Protein AF-0000000077139850 (afdb_homodimer)

InterPro domains:
  IPR007263 DCC1-like thiol-disulfide oxidoreductase family [PF04134] (9-115)

Foldseek 3Di:
DPPWPAKEKEAADDDPVVVVVVVVLQVQFQDHYHYHYLVPDDQVVQCVLAVPDGSVQRQLWMWIDTRRDIDIFLRRVLVSQCGGHPRVVPSVVCVDPPNVVVRVVVSVVSSVVVVVPD/DPPWPAKEKEAADDDPVVVVVVVVLQVQFQDHYHYHYLVVDDQVVQCVLAVPDGSVQRQLWMWIDTRRDIDIFLRRVLVSQCGGHPRVVPSVVCVDPPNVVVRVVVSVVSSVVVVVPD

Sequence (236 aa):
MKDQSPIILIYDGNCSFCTNLAKAIESKSINPIQILSYHTIPEENLKKIHIQLTTERCRGEVQIIQNGNRYPGFFGLRVLLWNVKRYRYIVWILYLPLVPFLGMMVLSILKRTRYWIGMKDQSPIILIYDGNCSFCTNLAKAIESKSINPIQILSYHTIPEENLKKIHIQLTTERCRGEVQIIQNGNRYPGFFGLRVLLWNVKRYRYIVWILYLPLVPFLGMMVLSILKRTRYWIG

Nearest PDB structures (foldseek):
  6sgb-assembly1_Fa  TM=5.002E-01  e=3.159E-01  Trypanosoma brucei brucei
  4i2u-assembly1_A  TM=4.903E-01  e=6.116E-01  Chlorella sorokiniana
  2g7z-assembly3_A  TM=4.561E-01  e=5.359E-01  Streptococcus pyogenes M1 GAS
  2g7z-assembly3_B-2  TM=4.572E-01  e=5.016E-01  Streptococcus pyogenes M1 GAS
  3fr6-assembly1_A-2  TM=4.461E-01  e=1.647E+00  Plasmodium falciparum

Radius of gyration: 18.85 Å; Cα contacts (8 Å, |Δi|>4): 349; chains: 2; bounding box: 32×57×38 Å

Structure (mmCIF, N/CA/C/O backbone):
data_AF-0000000077139850-model_v1
#
loop_
_entity.id
_entity.type
_entity.pdbx_description
1 polymer 'DUF393 domain-containing protein'
#
loop_
_atom_site.group_PDB
_atom_site.id
_atom_site.type_symbol
_atom_site.label_atom_id
_atom_site.label_alt_id
_atom_site.label_comp_id
_atom_site.label_asym_id
_atom_site.label_entity_id
_atom_site.label_seq_id
_atom_site.pdbx_PDB_ins_code
_atom_site.Cartn_x
_atom_site.Cartn_y
_atom_site.Cartn_z
_atom_site.occupancy
_atom_site.B_iso_or_equiv
_atom_site.auth_seq_id
_atom_site.auth_comp_id
_atom_site.auth_asym_id
_atom_site.auth_atom_id
_atom_site.pdbx_PDB_model_num
ATOM 1 N N . MET A 1 1 ? 15.32 -29.641 -14.82 1 41.78 1 MET A N 1
ATOM 2 C CA . MET A 1 1 ? 14.867 -28.297 -14.461 1 41.78 1 MET A CA 1
ATOM 3 C C . MET A 1 1 ? 13.492 -28.359 -13.789 1 41.78 1 MET A C 1
ATOM 5 O O . MET A 1 1 ? 12.547 -28.922 -14.344 1 41.78 1 MET A O 1
ATOM 9 N N . LYS A 1 2 ? 13.266 -28.516 -12.523 1 50.06 2 LYS A N 1
ATOM 10 C CA . LYS A 1 2 ? 11.984 -28.844 -11.906 1 50.06 2 LYS A CA 1
ATOM 11 C C . LYS A 1 2 ? 10.844 -28.078 -12.562 1 50.06 2 LYS A C 1
ATOM 13 O O . LYS A 1 2 ? 10.914 -26.844 -12.703 1 50.06 2 LYS A O 1
ATOM 18 N N . ASP A 1 3 ? 10.078 -28.578 -13.508 1 53.25 3 ASP A N 1
ATOM 19 C CA . ASP A 1 3 ? 8.922 -28.188 -14.305 1 53.25 3 ASP A CA 1
ATOM 20 C C . ASP A 1 3 ? 7.953 -27.328 -13.5 1 53.25 3 ASP A C 1
ATOM 22 O O . ASP A 1 3 ? 6.898 -27.812 -13.07 1 53.25 3 ASP A O 1
ATOM 26 N N . GLN A 1 4 ? 8.523 -26.531 -12.578 1 67.44 4 GLN A N 1
ATOM 27 C CA . GLN A 1 4 ? 7.516 -25.922 -11.727 1 67.44 4 GLN A CA 1
ATOM 28 C C . GLN A 1 4 ? 6.785 -24.797 -12.453 1 67.44 4 GLN A C 1
ATOM 30 O O . GLN A 1 4 ? 7.41 -23.984 -13.141 1 67.44 4 GLN A O 1
ATOM 35 N N . SER A 1 5 ? 5.512 -24.953 -12.828 1 84.38 5 SER A N 1
ATOM 36 C CA . SER A 1 5 ? 4.637 -23.938 -13.406 1 84.38 5 SER A CA 1
ATOM 37 C C . SER A 1 5 ? 4.918 -22.562 -12.805 1 84.38 5 SER A C 1
ATOM 39 O O . SER A 1 5 ? 5.227 -22.453 -11.609 1 84.38 5 SER A O 1
ATOM 41 N N . PRO A 1 6 ? 5.086 -21.594 -13.633 1 92.81 6 PRO A N 1
ATOM 42 C CA . PRO A 1 6 ? 5.371 -20.25 -13.133 1 92.81 6 PRO A CA 1
ATOM 43 C C . PRO A 1 6 ? 4.32 -19.75 -12.141 1 92.81 6 PRO A C 1
ATOM 45 O O . PRO A 1 6 ? 3.164 -20.172 -12.203 1 92.81 6 PRO A O 1
ATOM 48 N N . ILE A 1 7 ? 4.73 -19.031 -11.25 1 97.06 7 ILE A N 1
ATOM 49 C CA . ILE A 1 7 ? 3.801 -18.328 -10.375 1 97.06 7 ILE A CA 1
ATOM 50 C C . ILE A 1 7 ? 2.965 -17.344 -11.195 1 97.06 7 ILE A C 1
ATOM 52 O O . ILE A 1 7 ? 3.488 -16.672 -12.078 1 97.06 7 ILE A O 1
ATOM 56 N N . ILE A 1 8 ? 1.707 -17.344 -11 1 97.88 8 ILE A N 1
ATOM 57 C CA . ILE A 1 8 ? 0.829 -16.406 -11.688 1 97.88 8 ILE A CA 1
ATOM 58 C C . ILE A 1 8 ? 0.341 -15.336 -10.711 1 97.88 8 ILE A C 1
ATOM 60 O O . ILE A 1 8 ? -0.164 -15.656 -9.633 1 97.88 8 ILE A O 1
ATOM 64 N N . LEU A 1 9 ? 0.554 -14.125 -11.039 1 98.31 9 LEU A N 1
ATOM 65 C CA . LEU A 1 9 ? 0.032 -12.977 -10.312 1 98.31 9 LEU A CA 1
ATOM 66 C C . LEU A 1 9 ? -1.11 -12.32 -11.078 1 98.31 9 LEU A C 1
ATOM 68 O O . LEU A 1 9 ? -0.916 -11.836 -12.195 1 98.31 9 LEU A O 1
ATOM 72 N N . ILE A 1 10 ? -2.266 -12.336 -10.555 1 97.69 10 ILE A N 1
ATOM 73 C CA . ILE A 1 10 ? -3.416 -11.641 -11.125 1 97.69 10 ILE A CA 1
ATOM 74 C C . ILE A 1 10 ? -3.748 -10.414 -10.266 1 97.69 10 ILE A C 1
ATOM 76 O O . ILE A 1 10 ? -3.994 -10.539 -9.062 1 97.69 10 ILE A O 1
ATOM 80 N N . TYR A 1 11 ? -3.754 -9.25 -10.844 1 95.56 11 TYR A N 1
ATOM 81 C CA . TYR A 1 11 ? -4.012 -8.031 -10.086 1 95.56 11 TYR A CA 1
ATOM 82 C C . TYR A 1 11 ? -5.121 -7.211 -10.727 1 95.56 11 TYR A C 1
ATOM 84 O O . TYR A 1 11 ? -5.418 -7.379 -11.914 1 95.56 11 TYR A O 1
ATOM 92 N N . ASP A 1 12 ? -5.754 -6.449 -9.812 1 91.75 12 ASP A N 1
ATOM 93 C CA . ASP A 1 12 ? -6.816 -5.543 -10.242 1 91.75 12 ASP A CA 1
ATOM 94 C C . ASP A 1 12 ? -6.305 -4.105 -10.344 1 91.75 12 ASP A C 1
ATOM 96 O O . ASP A 1 12 ? -6.199 -3.404 -9.336 1 91.75 12 ASP A O 1
ATOM 100 N N . GLY A 1 13 ? -5.656 -3.748 -11.375 1 81.88 13 GLY A N 1
ATOM 101 C CA . GLY A 1 13 ? -5.211 -2.391 -11.648 1 81.88 13 GLY A CA 1
ATOM 102 C C . GLY A 1 13 ? -5.137 -2.074 -13.133 1 81.88 13 GLY A C 1
ATOM 103 O O . GLY A 1 13 ? -4.758 -2.928 -13.938 1 81.88 13 GLY A O 1
ATOM 104 N N . ASN A 1 14 ? -5.609 -0.936 -13.383 1 81.06 14 ASN A N 1
ATOM 105 C CA . ASN A 1 14 ? -5.48 -0.479 -14.766 1 81.06 14 ASN A CA 1
ATOM 106 C C . ASN A 1 14 ? -4.82 0.895 -14.844 1 81.06 14 ASN A C 1
ATOM 108 O O . ASN A 1 14 ? -5.008 1.624 -15.82 1 81.06 14 ASN A O 1
ATOM 112 N N . CYS A 1 15 ? -4.137 1.084 -13.719 1 83.12 15 CYS A N 1
ATOM 113 C CA . CYS A 1 15 ? -3.396 2.342 -13.688 1 83.12 15 CYS A CA 1
ATOM 114 C C . CYS A 1 15 ? -1.896 2.096 -13.781 1 83.12 15 CYS A C 1
ATOM 116 O O . CYS A 1 15 ? -1.447 0.949 -13.75 1 83.12 15 CYS A O 1
ATOM 118 N N . SER A 1 16 ? -1.133 3.184 -14.047 1 83.56 16 SER A N 1
ATOM 119 C CA . SER A 1 16 ? 0.304 3.055 -14.266 1 83.56 16 SER A CA 1
ATOM 120 C C . SER A 1 16 ? 1.019 2.594 -13 1 83.56 16 SER A C 1
ATOM 122 O O . SER A 1 16 ? 1.989 1.837 -13.07 1 83.56 16 SER A O 1
ATOM 124 N N . PHE A 1 17 ? 0.543 3.002 -11.891 1 84 17 PHE A N 1
ATOM 125 C CA . PHE A 1 17 ? 1.194 2.621 -10.641 1 84 17 PHE A CA 1
ATOM 126 C C . PHE A 1 17 ? 1.103 1.116 -10.422 1 84 17 PHE A C 1
ATOM 128 O O . PHE A 1 17 ? 2.107 0.463 -10.133 1 84 17 PHE A O 1
ATOM 135 N N . CYS A 1 18 ? -0.107 0.559 -10.508 1 87.62 18 CYS A N 1
ATOM 136 C CA . CYS A 1 18 ? -0.32 -0.869 -10.297 1 87.62 18 CYS A CA 1
ATOM 137 C C . CYS A 1 18 ? 0.48 -1.691 -11.297 1 87.62 18 CYS A C 1
ATOM 139 O O . CYS A 1 18 ? 1.124 -2.674 -10.93 1 87.62 18 CYS A O 1
ATOM 141 N N . THR A 1 19 ? 0.486 -1.229 -12.516 1 88.25 19 THR A N 1
ATOM 142 C CA . THR A 1 19 ? 1.189 -1.944 -13.578 1 88.25 19 THR A CA 1
ATOM 143 C C . THR A 1 19 ? 2.699 -1.884 -13.359 1 88.25 19 THR A C 1
ATOM 145 O O . THR A 1 19 ? 3.393 -2.891 -13.516 1 88.25 19 THR A O 1
ATOM 148 N N . ASN A 1 20 ? 3.176 -0.718 -12.992 1 87.88 20 ASN A N 1
ATOM 149 C CA . ASN A 1 20 ? 4.605 -0.557 -12.742 1 87.88 20 ASN A CA 1
ATOM 150 C C . ASN A 1 20 ? 5.062 -1.392 -11.555 1 87.88 20 ASN A C 1
ATOM 152 O O . ASN A 1 20 ? 6.148 -1.974 -11.578 1 87.88 20 ASN A O 1
ATOM 156 N N . LEU A 1 21 ? 4.254 -1.426 -10.562 1 91.06 21 LEU A N 1
ATOM 157 C CA . LEU A 1 21 ? 4.574 -2.232 -9.391 1 91.06 21 LEU A CA 1
ATOM 158 C C . LEU A 1 21 ? 4.633 -3.713 -9.75 1 91.06 21 LEU A C 1
ATOM 160 O O . LEU A 1 21 ? 5.578 -4.41 -9.367 1 91.06 21 LEU A O 1
ATOM 164 N N . ALA A 1 22 ? 3.635 -4.18 -10.508 1 92.75 22 ALA A N 1
ATOM 165 C CA . ALA A 1 22 ? 3.619 -5.574 -10.938 1 92.75 22 ALA A CA 1
ATOM 166 C C . ALA A 1 22 ? 4.852 -5.906 -11.773 1 92.75 22 ALA A C 1
ATOM 168 O O . ALA A 1 22 ? 5.48 -6.949 -11.578 1 92.75 22 ALA A O 1
ATOM 169 N N . LYS A 1 23 ? 5.227 -5.008 -12.625 1 92.56 23 LYS A N 1
ATOM 170 C CA . LYS A 1 23 ? 6.383 -5.219 -13.492 1 92.56 23 LYS A CA 1
ATOM 171 C C . LYS A 1 23 ? 7.68 -5.199 -12.695 1 92.56 23 LYS A C 1
ATOM 173 O O . LYS A 1 23 ? 8.617 -5.941 -13 1 92.56 23 LYS A O 1
ATOM 178 N N . ALA A 1 24 ? 7.746 -4.305 -11.758 1 92.69 24 ALA A N 1
ATOM 179 C CA . ALA A 1 24 ? 8.914 -4.262 -10.883 1 92.69 24 ALA A CA 1
ATOM 180 C C . ALA A 1 24 ? 9.102 -5.59 -10.148 1 92.69 24 ALA A C 1
ATOM 182 O O . ALA A 1 24 ? 10.211 -6.105 -10.062 1 92.69 24 ALA A O 1
ATOM 183 N N . ILE A 1 25 ? 8 -6.176 -9.609 1 94.25 25 ILE A N 1
ATOM 184 C CA . ILE A 1 25 ? 8.031 -7.465 -8.93 1 94.25 25 ILE A CA 1
ATOM 185 C C . ILE A 1 25 ? 8.5 -8.547 -9.898 1 94.25 25 ILE A C 1
ATOM 187 O O . ILE A 1 25 ? 9.359 -9.367 -9.562 1 94.25 25 ILE A O 1
ATOM 191 N N . GLU A 1 26 ? 7.961 -8.5 -11.062 1 94.88 26 GLU A N 1
ATOM 192 C CA . GLU A 1 26 ? 8.328 -9.469 -12.094 1 94.88 26 GLU A CA 1
ATOM 193 C C . GLU A 1 26 ? 9.828 -9.414 -12.391 1 94.88 26 GLU A C 1
ATOM 195 O O . GLU A 1 26 ? 10.5 -10.445 -12.43 1 94.88 26 GLU A O 1
ATOM 200 N N . SER A 1 27 ? 10.328 -8.242 -12.578 1 93.62 27 SER A N 1
ATOM 201 C CA . SER A 1 27 ? 11.719 -8.055 -12.992 1 93.62 27 SER A CA 1
ATOM 202 C C . SER A 1 27 ? 12.688 -8.445 -11.883 1 93.62 27 SER A C 1
ATOM 204 O O . SER A 1 27 ? 13.844 -8.766 -12.148 1 93.62 27 SER A O 1
ATOM 206 N N . LYS A 1 28 ? 12.227 -8.445 -10.695 1 94.19 28 LYS A N 1
ATOM 207 C CA . LYS A 1 28 ? 13.094 -8.742 -9.562 1 94.19 28 LYS A CA 1
ATOM 208 C C . LYS A 1 28 ? 12.867 -10.156 -9.047 1 94.19 28 LYS A C 1
ATOM 210 O O . LYS A 1 28 ? 13.383 -10.539 -8 1 94.19 28 LYS A O 1
ATOM 215 N N . SER A 1 29 ? 12.023 -10.875 -9.742 1 95.44 29 SER A N 1
ATOM 216 C CA . SER A 1 29 ? 11.719 -12.242 -9.344 1 95.44 29 SER A CA 1
ATOM 217 C C . SER A 1 29 ? 12.859 -13.188 -9.688 1 95.44 29 SER A C 1
ATOM 219 O O . SER A 1 29 ? 13.523 -13.016 -10.711 1 95.44 29 SER A O 1
ATOM 221 N N . ILE A 1 30 ? 13.109 -14.188 -8.883 1 96 30 ILE A N 1
ATOM 222 C CA . ILE A 1 30 ? 14.125 -15.219 -9.078 1 96 30 ILE A CA 1
ATOM 223 C C . ILE A 1 30 ? 13.688 -16.156 -10.203 1 96 30 ILE A C 1
ATOM 225 O O . ILE A 1 30 ? 14.438 -16.375 -11.156 1 96 30 ILE A O 1
ATOM 229 N N . ASN A 1 31 ? 12.484 -16.734 -10.047 1 95.5 31 ASN A N 1
ATOM 230 C CA . ASN A 1 31 ? 11.859 -17.531 -11.094 1 95.5 31 ASN A CA 1
ATOM 231 C C . ASN A 1 31 ? 10.812 -16.734 -11.859 1 95.5 31 ASN A C 1
ATOM 233 O O . ASN A 1 31 ? 10.227 -15.789 -11.32 1 95.5 31 ASN A O 1
ATOM 237 N N . PRO A 1 32 ? 10.617 -17.062 -13.094 1 94.94 32 PRO A N 1
ATOM 238 C CA . PRO A 1 32 ? 9.648 -16.312 -13.898 1 94.94 32 PRO A CA 1
ATOM 239 C C . PRO A 1 32 ? 8.25 -16.312 -13.281 1 94.94 32 PRO A C 1
ATOM 241 O O . PRO A 1 32 ? 7.824 -17.312 -12.711 1 94.94 32 PRO A O 1
ATOM 244 N N . ILE A 1 33 ? 7.648 -15.164 -13.453 1 96.69 33 ILE A N 1
ATOM 245 C CA . ILE A 1 33 ? 6.25 -15.055 -13.055 1 96.69 33 ILE A CA 1
ATOM 246 C C . ILE A 1 33 ? 5.414 -14.57 -14.234 1 96.69 33 ILE A C 1
ATOM 248 O O . ILE A 1 33 ? 5.918 -13.859 -15.109 1 96.69 33 ILE A O 1
ATOM 252 N N . GLN A 1 34 ? 4.23 -15.055 -14.258 1 96.56 34 GLN A N 1
ATOM 253 C CA . GLN A 1 34 ? 3.26 -14.523 -15.211 1 96.56 34 GLN A CA 1
ATOM 254 C C . GLN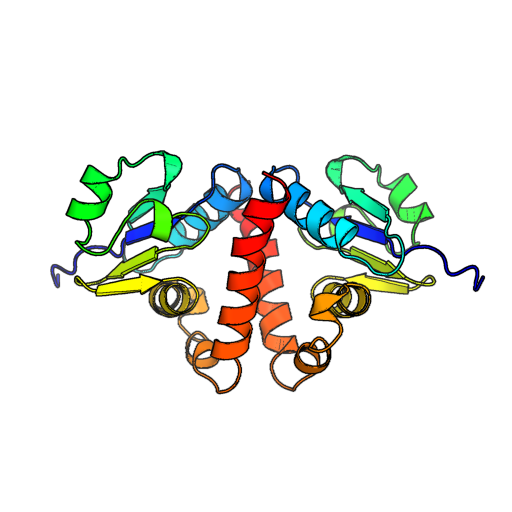 A 1 34 ? 2.354 -13.484 -14.555 1 96.56 34 GLN A C 1
ATOM 256 O O . GLN A 1 34 ? 1.731 -13.758 -13.531 1 96.56 34 GLN A O 1
ATOM 261 N N . ILE A 1 35 ? 2.305 -12.312 -15.133 1 96.38 35 ILE A N 1
ATOM 262 C CA . ILE A 1 35 ? 1.465 -11.242 -14.609 1 96.38 35 ILE A CA 1
ATOM 263 C C . ILE A 1 35 ? 0.245 -11.055 -15.508 1 96.38 35 ILE A C 1
ATOM 265 O O . ILE A 1 35 ? 0.38 -10.891 -16.719 1 96.38 35 ILE A O 1
ATOM 269 N N . LEU A 1 36 ? -0.871 -11.086 -14.883 1 95.44 36 LEU A N 1
ATOM 270 C CA . LEU A 1 36 ? -2.115 -10.914 -15.625 1 95.44 36 LEU A CA 1
ATOM 271 C C . LEU A 1 36 ? -2.992 -9.844 -14.977 1 95.44 36 LEU A C 1
ATOM 273 O O . LEU A 1 36 ? -3.184 -9.852 -13.758 1 95.44 36 LEU A O 1
ATOM 277 N N . SER A 1 37 ? -3.459 -8.93 -15.789 1 93 37 SER A N 1
ATOM 278 C CA . SER A 1 37 ? -4.453 -7.98 -15.297 1 93 37 SER A CA 1
ATOM 279 C C . SER A 1 37 ? -5.855 -8.578 -15.352 1 93 37 SER A C 1
ATOM 281 O O . SER A 1 37 ? -6.266 -9.125 -16.375 1 93 37 SER A O 1
ATOM 283 N N . TYR A 1 38 ? -6.551 -8.352 -14.273 1 91.19 38 TYR A N 1
ATOM 284 C CA . TYR A 1 38 ? -7.934 -8.805 -14.18 1 91.19 38 TYR A CA 1
ATOM 285 C C . TYR A 1 38 ? -8.781 -8.188 -15.281 1 91.19 38 TYR A C 1
ATOM 287 O O . TYR A 1 38 ? -9.711 -8.82 -15.789 1 91.19 38 TYR A O 1
ATOM 295 N N . HIS A 1 39 ? -8.406 -7.074 -15.75 1 90.69 39 HIS A N 1
ATOM 296 C CA . HIS A 1 39 ? -9.188 -6.32 -16.719 1 90.69 39 HIS A CA 1
ATOM 297 C C . HIS A 1 39 ? -9.055 -6.914 -18.125 1 90.69 39 HIS A C 1
ATOM 299 O O . HIS A 1 39 ? -9.883 -6.641 -19 1 90.69 39 HIS A O 1
ATOM 305 N N . THR A 1 40 ? -8.055 -7.762 -18.328 1 91.06 40 THR A N 1
ATOM 306 C CA . THR A 1 40 ? -7.773 -8.234 -19.672 1 91.06 40 THR A CA 1
ATOM 307 C C . THR A 1 40 ? -8.094 -9.719 -19.812 1 91.06 40 THR A C 1
ATOM 309 O O . THR A 1 40 ? -7.926 -10.297 -20.875 1 91.06 40 THR A O 1
ATOM 312 N N . ILE A 1 41 ? -8.617 -10.328 -18.781 1 94 41 ILE A N 1
ATOM 313 C CA . ILE A 1 41 ? -8.82 -11.766 -18.812 1 94 41 ILE A CA 1
ATOM 314 C C . ILE A 1 41 ? -10.297 -12.086 -18.578 1 94 41 ILE A C 1
ATOM 316 O O . ILE A 1 41 ? -10.852 -11.781 -17.531 1 94 41 ILE A O 1
ATOM 320 N N . PRO A 1 42 ? -10.945 -12.68 -19.562 1 94.88 42 PRO A N 1
ATOM 321 C CA . PRO A 1 42 ? -12.328 -13.102 -19.344 1 94.88 42 PRO A CA 1
ATOM 322 C C . PRO A 1 42 ? -12.461 -14.156 -18.25 1 94.88 42 PRO A C 1
ATOM 324 O O . PRO A 1 42 ? -11.508 -14.898 -17.984 1 94.88 42 PRO A O 1
ATOM 327 N N . GLU A 1 43 ? -13.609 -14.242 -17.656 1 94.94 43 GLU A N 1
ATOM 328 C CA . GLU A 1 43 ? -13.836 -15.156 -16.531 1 94.94 43 GLU A CA 1
ATOM 329 C C . GLU A 1 43 ? -13.555 -16.594 -16.938 1 94.94 43 GLU A C 1
ATOM 331 O O . GLU A 1 43 ? -13.008 -17.375 -16.141 1 94.94 43 GLU A O 1
ATOM 336 N N . GLU A 1 44 ? -13.914 -16.984 -18.109 1 95.88 44 GLU A N 1
ATOM 337 C CA . GLU A 1 44 ? -13.688 -18.344 -18.594 1 95.88 44 GLU A CA 1
ATOM 338 C C . GLU A 1 44 ? -12.211 -18.703 -18.547 1 95.88 44 GLU A C 1
ATOM 340 O O . GLU A 1 44 ? -11.852 -19.844 -18.234 1 95.88 44 GLU A O 1
ATOM 345 N N . ASN A 1 45 ? -11.32 -17.766 -18.844 1 96.88 45 ASN A N 1
ATOM 346 C CA . ASN A 1 45 ? -9.875 -18 -18.828 1 96.88 45 ASN A CA 1
ATOM 347 C C . ASN A 1 45 ? -9.344 -18.047 -17.391 1 96.88 45 ASN A C 1
ATOM 349 O O . ASN A 1 45 ? -8.383 -18.766 -17.109 1 96.88 45 ASN A O 1
ATOM 353 N N . LEU A 1 46 ? -10 -17.281 -16.516 1 97 46 LEU A N 1
ATOM 354 C CA . LEU A 1 46 ? -9.641 -17.344 -15.102 1 97 46 LEU A CA 1
ATOM 355 C C . LEU A 1 46 ? -9.828 -18.75 -14.562 1 97 46 LEU A C 1
ATOM 357 O O . LEU A 1 46 ? -8.945 -19.281 -13.875 1 97 46 LEU A O 1
ATOM 361 N N . LYS A 1 47 ? -10.914 -19.406 -14.945 1 96.31 47 LYS A N 1
ATOM 362 C CA . LYS A 1 47 ? -11.258 -20.75 -14.461 1 96.31 47 LYS A CA 1
ATOM 363 C C . LYS A 1 47 ? -10.273 -21.781 -14.984 1 96.31 47 LYS A C 1
ATOM 365 O O . LYS A 1 47 ? -10.055 -22.828 -14.352 1 96.31 47 LYS A O 1
ATOM 370 N N . LYS A 1 48 ? -9.664 -21.5 -16.109 1 96.56 48 LYS A N 1
ATOM 371 C CA . LYS A 1 48 ? -8.656 -22.391 -16.672 1 96.56 48 LYS A CA 1
ATOM 372 C C . LYS A 1 48 ? -7.359 -22.328 -15.875 1 96.56 48 LYS A C 1
ATOM 374 O O . LYS A 1 48 ? -6.633 -23.328 -15.781 1 96.56 48 LYS A O 1
ATOM 379 N N . ILE A 1 49 ? -7.066 -21.188 -15.312 1 96.44 49 ILE A N 1
ATOM 380 C CA . ILE A 1 49 ? -5.871 -21.016 -14.492 1 96.44 49 ILE A CA 1
ATOM 381 C C . ILE A 1 49 ? -6.055 -21.734 -13.156 1 96.44 49 ILE A C 1
ATOM 383 O O . ILE A 1 49 ? -5.172 -22.469 -12.719 1 96.44 49 ILE A O 1
ATOM 387 N N . HIS A 1 50 ? -7.215 -21.531 -12.555 1 97.5 50 HIS A N 1
ATOM 388 C CA . HIS A 1 50 ? -7.586 -22.188 -11.312 1 97.5 50 HIS A CA 1
ATOM 389 C C . HIS A 1 50 ? -9.102 -22.219 -11.141 1 97.5 50 HIS A C 1
ATOM 391 O O . HIS A 1 50 ? -9.773 -21.203 -11.297 1 97.5 50 HIS A O 1
ATOM 397 N N . ILE A 1 51 ? -9.641 -23.266 -10.688 1 96.81 51 ILE A N 1
ATOM 398 C CA . ILE A 1 51 ? -11.07 -23.531 -10.672 1 96.81 51 ILE A CA 1
ATOM 399 C C . ILE A 1 51 ? -11.773 -22.547 -9.734 1 96.81 51 ILE A C 1
ATOM 401 O O . ILE A 1 51 ? -12.938 -22.203 -9.953 1 96.81 51 ILE A O 1
ATOM 405 N N . GLN A 1 52 ? -11.109 -22.016 -8.766 1 97.38 52 GLN A N 1
ATOM 406 C CA . GLN A 1 52 ? -11.719 -21.156 -7.762 1 97.38 52 GLN A CA 1
ATOM 407 C C . GLN A 1 52 ? -11.688 -19.688 -8.203 1 97.38 52 GLN A C 1
ATOM 409 O O . GLN A 1 52 ? -12.273 -18.828 -7.551 1 97.38 52 GLN A O 1
ATOM 414 N N . LEU A 1 53 ? -11.031 -19.344 -9.242 1 97.69 53 LEU A N 1
ATOM 415 C CA . LEU A 1 53 ? -10.922 -17.953 -9.68 1 97.69 53 LEU A CA 1
ATOM 416 C C . LEU A 1 53 ? -12.211 -17.484 -10.352 1 97.69 53 LEU A C 1
ATOM 418 O O . LEU A 1 53 ? -12.797 -18.219 -11.156 1 97.69 53 LEU A O 1
ATOM 422 N N . THR A 1 54 ? -12.68 -16.406 -9.93 1 96.25 54 THR A N 1
ATOM 423 C CA . THR A 1 54 ? -13.805 -15.703 -10.539 1 96.25 54 THR A CA 1
ATOM 424 C C . THR A 1 54 ? -13.492 -14.219 -10.695 1 96.25 54 THR A C 1
ATOM 426 O O . THR A 1 54 ? -12.555 -13.711 -10.078 1 96.25 54 THR A O 1
ATOM 429 N N . THR A 1 55 ? -14.266 -13.547 -11.5 1 95.06 55 THR A N 1
ATOM 430 C CA . THR A 1 55 ? -14.141 -12.102 -11.656 1 95.06 55 THR A CA 1
ATOM 431 C C . THR A 1 55 ? -14.297 -11.398 -10.32 1 95.06 55 THR A C 1
ATOM 433 O O . THR A 1 55 ? -13.555 -10.469 -10.008 1 95.06 55 THR A O 1
ATOM 436 N N . GLU A 1 56 ? -15.203 -11.875 -9.5 1 94.19 56 GLU A N 1
ATOM 437 C CA . GLU A 1 56 ? -15.484 -11.266 -8.203 1 94.19 56 GLU A CA 1
ATOM 438 C C . GLU A 1 56 ? -14.297 -11.398 -7.258 1 94.19 56 GLU A C 1
ATOM 440 O O . GLU A 1 56 ? -13.953 -10.453 -6.543 1 94.19 56 GLU A O 1
ATOM 445 N N . ARG A 1 57 ? -13.609 -12.539 -7.305 1 95.25 57 ARG A N 1
ATOM 446 C CA . ARG A 1 57 ? -12.477 -12.781 -6.422 1 95.25 57 ARG A CA 1
ATOM 447 C C . ARG A 1 57 ? -11.258 -11.977 -6.859 1 95.25 57 ARG A C 1
ATOM 449 O O . ARG A 1 57 ? -10.422 -11.602 -6.027 1 95.25 57 ARG A O 1
ATOM 456 N N . CYS A 1 58 ? -11.195 -11.664 -8.141 1 96.06 58 CYS A N 1
ATOM 457 C CA . CYS A 1 58 ? -10.047 -10.938 -8.672 1 96.06 58 CYS A CA 1
ATOM 458 C C . CYS A 1 58 ? -10.25 -9.438 -8.555 1 96.06 58 CYS A C 1
ATOM 460 O O . CYS A 1 58 ? -9.289 -8.672 -8.641 1 96.06 58 CYS A O 1
ATOM 462 N N . ARG A 1 59 ? -11.5 -9.055 -8.328 1 92.56 59 ARG A N 1
ATOM 463 C CA . ARG A 1 59 ? -11.812 -7.629 -8.203 1 92.56 59 ARG A CA 1
ATOM 464 C C . ARG A 1 59 ? -11.32 -7.078 -6.871 1 92.56 59 ARG A C 1
ATOM 466 O O . ARG A 1 59 ? -11.734 -7.559 -5.809 1 92.56 59 ARG A O 1
ATOM 473 N N . GLY A 1 60 ? -10.375 -6.168 -6.91 1 91.38 60 GLY A N 1
ATOM 474 C CA . GLY A 1 60 ? -9.922 -5.453 -5.727 1 91.38 60 GLY A CA 1
ATOM 475 C C . GLY A 1 60 ? -8.938 -6.254 -4.887 1 91.38 60 GLY A C 1
ATOM 476 O O . GLY A 1 60 ? -8.523 -5.812 -3.814 1 91.38 60 GLY A O 1
ATOM 477 N N . GLU A 1 61 ? -8.641 -7.449 -5.355 1 95.12 61 GLU A N 1
ATOM 478 C CA . GLU A 1 61 ? -7.75 -8.289 -4.559 1 95.12 61 GLU A CA 1
ATOM 479 C C . GLU A 1 61 ? -6.793 -9.078 -5.449 1 95.12 61 GLU A C 1
ATOM 481 O O . GLU A 1 61 ? -7.223 -9.734 -6.398 1 95.12 61 GLU A O 1
ATOM 486 N N . VAL A 1 62 ? -5.523 -9.016 -5.145 1 96.81 62 VAL A N 1
ATOM 487 C CA . VAL A 1 62 ? -4.52 -9.766 -5.895 1 96.81 62 VAL A CA 1
ATOM 488 C C . VAL A 1 62 ? -4.699 -11.266 -5.645 1 96.81 62 VAL A C 1
ATOM 490 O O . VAL A 1 62 ? -5.059 -11.672 -4.539 1 96.81 62 VAL A O 1
ATOM 493 N N . GLN A 1 63 ? -4.504 -12.039 -6.664 1 98.44 63 GLN A N 1
ATOM 494 C CA . GLN A 1 63 ? -4.52 -13.5 -6.59 1 98.44 63 GLN A CA 1
ATOM 495 C C . GLN A 1 63 ? -3.188 -14.086 -7.051 1 98.44 63 GLN A C 1
ATOM 497 O O . GLN A 1 63 ? -2.705 -13.766 -8.141 1 98.44 63 GLN A O 1
ATOM 502 N N . ILE A 1 64 ? -2.621 -14.938 -6.262 1 98.5 64 ILE A N 1
ATOM 503 C CA . ILE A 1 64 ? -1.388 -15.625 -6.629 1 98.5 64 ILE A CA 1
ATOM 504 C C . ILE A 1 64 ? -1.653 -17.125 -6.773 1 98.5 64 ILE A C 1
ATOM 506 O O . ILE A 1 64 ? -2.279 -17.734 -5.902 1 98.5 64 ILE A O 1
ATOM 510 N N . ILE A 1 65 ? -1.263 -17.688 -7.91 1 98.19 65 ILE A N 1
ATOM 511 C CA . ILE A 1 65 ? -1.37 -19.109 -8.164 1 98.19 65 ILE A CA 1
ATOM 512 C C . ILE A 1 65 ? 0.024 -19.734 -8.227 1 98.19 65 ILE A C 1
ATOM 514 O O . ILE A 1 65 ? 0.872 -19.281 -9 1 98.19 65 ILE A O 1
ATOM 518 N N . GLN A 1 66 ? 0.207 -20.688 -7.414 1 97.19 66 GLN A N 1
ATOM 519 C CA . GLN A 1 66 ? 1.472 -21.406 -7.422 1 97.19 66 GLN A CA 1
ATOM 520 C C . GLN A 1 66 ? 1.249 -22.906 -7.207 1 97.19 66 GLN A C 1
ATOM 522 O O . GLN A 1 66 ? 0.599 -23.297 -6.238 1 97.19 66 GLN A O 1
ATOM 527 N N . ASN A 1 67 ? 1.757 -23.672 -8.109 1 94.69 67 ASN A N 1
ATOM 528 C CA . ASN A 1 67 ? 1.685 -25.125 -7.992 1 94.69 67 ASN A CA 1
ATOM 529 C C . ASN A 1 67 ? 0.25 -25.609 -7.781 1 94.69 67 ASN A C 1
ATOM 531 O O . ASN A 1 67 ? -0.016 -26.422 -6.895 1 94.69 67 ASN A O 1
ATOM 535 N N . GLY A 1 68 ? -0.614 -25.016 -8.422 1 94.75 68 GLY A N 1
ATOM 536 C CA . GLY 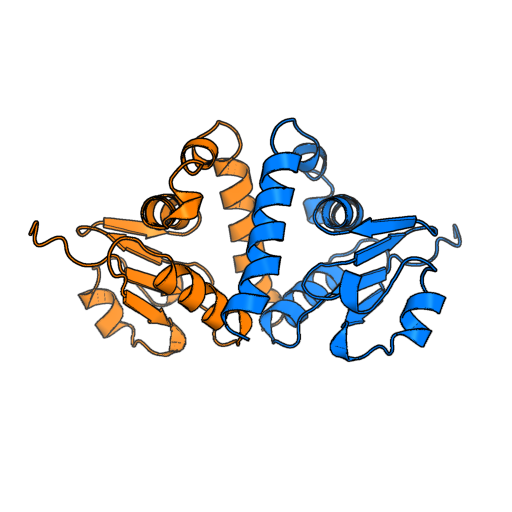A 1 68 ? -2.004 -25.453 -8.391 1 94.75 68 GLY A CA 1
ATOM 537 C C . GLY A 1 68 ? -2.771 -24.906 -7.199 1 94.75 68 GLY A C 1
ATOM 538 O O . GLY A 1 68 ? -3.963 -25.188 -7.043 1 94.75 68 GLY A O 1
ATOM 539 N N . ASN A 1 69 ? -2.135 -24.125 -6.336 1 97.38 69 ASN A N 1
ATOM 540 C CA . ASN A 1 69 ? -2.781 -23.531 -5.168 1 97.38 69 ASN A CA 1
ATOM 541 C C . ASN A 1 69 ? -3.037 -22.047 -5.363 1 97.38 69 ASN A C 1
ATOM 543 O O . ASN A 1 69 ? -2.242 -21.344 -5.996 1 97.38 69 ASN A O 1
ATOM 547 N N . ARG A 1 70 ? -4.148 -21.578 -4.805 1 98.38 70 ARG A N 1
ATOM 548 C CA . ARG A 1 70 ? -4.527 -20.172 -4.863 1 98.38 70 ARG A CA 1
ATOM 549 C C . ARG A 1 70 ? -4.277 -19.484 -3.527 1 98.38 70 ARG A C 1
ATOM 551 O O . ARG A 1 70 ? -4.703 -19.969 -2.479 1 98.38 70 ARG A O 1
ATOM 558 N N . TYR A 1 71 ? -3.643 -18.391 -3.574 1 98.38 71 TYR A N 1
ATOM 559 C CA . TYR A 1 71 ? -3.365 -17.578 -2.404 1 98.38 71 TYR A CA 1
ATOM 560 C C . TYR A 1 71 ? -3.857 -16.141 -2.613 1 98.38 71 TYR A C 1
ATOM 562 O O . TYR A 1 71 ? -3.271 -15.391 -3.389 1 98.38 71 TYR A O 1
ATOM 570 N N . PRO A 1 72 ? -4.895 -15.68 -1.942 1 98.06 72 PRO A N 1
ATOM 571 C CA . PRO A 1 72 ? -5.438 -14.336 -2.127 1 98.06 72 PRO A CA 1
ATOM 572 C C . PRO A 1 72 ? -4.785 -13.305 -1.206 1 98.06 72 PRO A C 1
ATOM 574 O O . PRO A 1 72 ? -4.359 -13.641 -0.099 1 98.06 72 PRO A O 1
ATOM 577 N N . GLY A 1 73 ? -4.738 -12.211 -1.628 1 97.25 73 GLY A N 1
ATOM 578 C CA . GLY A 1 73 ? -4.402 -11.07 -0.792 1 97.25 73 GLY A CA 1
ATOM 579 C C . GLY A 1 73 ? -3.051 -11.203 -0.12 1 97.25 73 GLY A C 1
ATOM 580 O O . GLY A 1 73 ? -2.045 -11.461 -0.782 1 97.25 73 GLY A O 1
ATOM 581 N N . PHE A 1 74 ? -3.051 -11.008 1.122 1 97.44 74 PHE A N 1
ATOM 582 C CA . PHE A 1 74 ? -1.826 -10.961 1.912 1 97.44 74 PHE A CA 1
ATOM 583 C C . PHE A 1 74 ? -1.091 -12.297 1.839 1 97.44 74 PHE A C 1
ATOM 585 O O . PHE A 1 74 ? 0.136 -12.328 1.724 1 97.44 74 PHE A O 1
ATOM 592 N N . PHE A 1 75 ? -1.831 -13.344 1.827 1 96.94 75 PHE A N 1
ATOM 593 C CA . PHE A 1 75 ? -1.199 -14.664 1.783 1 96.94 75 PHE A CA 1
ATOM 594 C C . PHE A 1 75 ? -0.54 -14.898 0.43 1 96.94 75 PHE A C 1
ATOM 596 O O . PHE A 1 75 ? 0.487 -15.578 0.345 1 96.94 75 PHE A O 1
ATOM 603 N N . GLY A 1 76 ? -1.147 -14.266 -0.518 1 98.06 76 GLY A N 1
ATOM 604 C CA . GLY A 1 76 ? -0.502 -14.32 -1.82 1 98.06 76 GLY A CA 1
ATOM 605 C C . GLY A 1 76 ? 0.801 -13.539 -1.871 1 98.06 76 GLY A C 1
ATOM 606 O O . GLY A 1 76 ? 1.778 -14 -2.467 1 98.06 76 GLY A O 1
ATOM 607 N N . LEU A 1 77 ? 0.754 -12.398 -1.232 1 96.62 77 LEU A N 1
ATOM 608 C CA . LEU A 1 77 ? 1.961 -11.586 -1.183 1 96.62 77 LEU A CA 1
ATOM 609 C C . LEU A 1 77 ? 3.092 -12.328 -0.48 1 96.62 77 LEU A C 1
ATOM 611 O O . LEU A 1 77 ? 4.254 -12.227 -0.886 1 96.62 77 LEU A O 1
ATOM 615 N N . ARG A 1 78 ? 2.771 -13.109 0.542 1 95.94 78 ARG A N 1
ATOM 616 C CA . ARG A 1 78 ? 3.768 -13.922 1.23 1 95.94 78 ARG A CA 1
ATOM 617 C C . ARG A 1 78 ? 4.449 -14.891 0.266 1 95.94 78 ARG A C 1
ATOM 619 O O . ARG A 1 78 ? 5.676 -14.945 0.203 1 95.94 78 ARG A O 1
ATOM 626 N N . VAL A 1 79 ? 3.643 -15.555 -0.479 1 96.31 79 VAL A N 1
ATOM 627 C CA . VAL A 1 79 ? 4.137 -16.547 -1.427 1 96.31 79 VAL A CA 1
ATOM 628 C C . VAL A 1 79 ? 4.977 -15.859 -2.502 1 96.31 79 VAL A C 1
ATOM 630 O O . VAL A 1 79 ? 6.09 -16.297 -2.801 1 96.31 79 VAL A O 1
ATOM 633 N N . LEU A 1 80 ? 4.512 -14.797 -2.99 1 97.31 80 LEU A N 1
ATOM 634 C CA . LEU A 1 80 ? 5.141 -14.07 -4.09 1 97.31 80 LEU A CA 1
ATOM 635 C C . LEU A 1 80 ? 6.508 -13.539 -3.672 1 97.31 80 LEU A C 1
ATOM 637 O O . LEU A 1 80 ? 7.477 -13.648 -4.426 1 97.31 80 LEU A O 1
ATOM 641 N N . LEU A 1 81 ? 6.609 -13.062 -2.453 1 96.06 81 LEU A N 1
ATOM 642 C CA . LEU A 1 81 ? 7.805 -12.344 -2.031 1 96.06 81 LEU A CA 1
ATOM 643 C C . LEU A 1 81 ? 8.953 -13.305 -1.757 1 96.06 81 LEU A C 1
ATOM 645 O O . LEU A 1 81 ? 10.117 -12.891 -1.723 1 96.06 81 LEU A O 1
ATOM 649 N N . TRP A 1 82 ? 8.648 -14.578 -1.564 1 96.5 82 TRP A N 1
ATOM 650 C CA . TRP A 1 82 ? 9.703 -15.578 -1.472 1 96.5 82 TRP A CA 1
ATOM 651 C C . TRP A 1 82 ? 10.461 -15.695 -2.791 1 96.5 82 TRP A C 1
ATOM 653 O O . TRP A 1 82 ? 11.578 -16.203 -2.828 1 96.5 82 TRP A O 1
ATOM 663 N N . ASN A 1 83 ? 9.812 -15.266 -3.838 1 96.69 83 ASN A N 1
ATOM 664 C CA . ASN A 1 83 ? 10.391 -15.383 -5.172 1 96.69 83 ASN A CA 1
ATOM 665 C C . ASN A 1 83 ? 11.016 -14.07 -5.633 1 96.69 83 ASN A C 1
ATOM 667 O O . ASN A 1 83 ? 11.352 -13.914 -6.809 1 96.69 83 ASN A O 1
ATOM 671 N N . VAL A 1 84 ? 11.117 -13.078 -4.793 1 95.19 84 VAL A N 1
ATOM 672 C CA . VAL A 1 84 ? 11.703 -11.789 -5.16 1 95.19 84 VAL A CA 1
ATOM 673 C C . VAL A 1 84 ? 13.094 -11.664 -4.539 1 95.19 84 VAL A C 1
ATOM 675 O O . VAL A 1 84 ? 13.25 -11.812 -3.326 1 95.19 84 VAL A O 1
ATOM 678 N N . LYS A 1 85 ? 14.109 -11.477 -5.238 1 93.06 85 LYS A N 1
ATOM 679 C CA . LYS A 1 85 ? 15.531 -11.57 -4.93 1 93.06 85 LYS A CA 1
ATOM 680 C C . LYS A 1 85 ? 15.859 -10.844 -3.629 1 93.06 85 LYS A C 1
ATOM 682 O O . LYS A 1 85 ? 16.359 -11.453 -2.682 1 93.06 85 LYS A O 1
ATOM 687 N N . ARG A 1 86 ? 15.688 -9.609 -3.455 1 89.06 86 ARG A N 1
ATOM 688 C CA . ARG A 1 86 ? 16.141 -8.812 -2.32 1 89.06 86 ARG A CA 1
ATOM 689 C C . ARG A 1 86 ? 15.219 -8.984 -1.122 1 89.06 86 ARG A C 1
ATOM 691 O O . ARG A 1 86 ? 15.664 -8.922 0.027 1 89.06 86 ARG A O 1
ATOM 698 N N . TYR A 1 87 ? 14.031 -9.383 -1.38 1 91.12 87 TYR A N 1
ATOM 699 C CA . TYR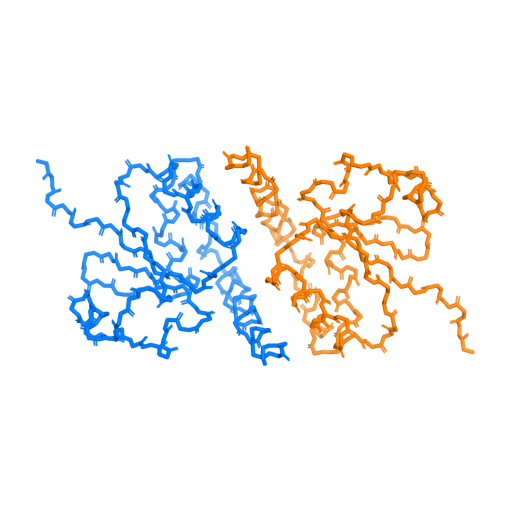 A 1 87 ? 13.062 -9.336 -0.291 1 91.12 87 TYR A CA 1
ATOM 700 C C . TYR A 1 87 ? 12.812 -10.734 0.274 1 91.12 87 TYR A C 1
ATOM 702 O O . TYR A 1 87 ? 12.234 -10.875 1.352 1 91.12 87 TYR A O 1
ATOM 710 N N . ARG A 1 88 ? 13.375 -11.766 -0.331 1 92.62 88 ARG A N 1
ATOM 711 C CA . ARG A 1 88 ? 13.195 -13.148 0.121 1 92.62 88 ARG A CA 1
ATOM 712 C C . ARG A 1 88 ? 13.805 -13.352 1.503 1 92.62 88 ARG A C 1
ATOM 714 O O . ARG A 1 88 ? 13.344 -14.195 2.273 1 92.62 88 ARG A O 1
ATOM 721 N N . TYR A 1 89 ? 14.805 -12.492 1.924 1 92.69 89 TYR A N 1
ATOM 722 C CA . TYR A 1 89 ? 15.531 -12.68 3.174 1 92.69 89 TYR A CA 1
ATOM 723 C C . TYR A 1 89 ? 14.75 -12.102 4.348 1 92.69 89 TYR A C 1
ATOM 725 O O . TYR A 1 89 ? 15.047 -12.406 5.508 1 92.69 89 TYR A O 1
ATOM 733 N N . ILE A 1 90 ? 13.711 -11.32 4.047 1 91.94 90 ILE A N 1
ATOM 734 C CA . ILE A 1 90 ? 12.992 -10.695 5.152 1 91.94 90 ILE A CA 1
ATOM 735 C C . ILE A 1 90 ? 11.523 -11.117 5.121 1 91.94 90 ILE A C 1
ATOM 737 O O . ILE A 1 90 ? 10.719 -10.656 5.934 1 91.94 90 ILE A O 1
ATOM 741 N N . VAL A 1 91 ? 11.172 -12.031 4.234 1 94.19 91 VAL A N 1
ATOM 742 C CA . VAL A 1 91 ? 9.789 -12.469 4.059 1 94.19 91 VAL A CA 1
ATOM 743 C C . VAL A 1 91 ? 9.281 -13.102 5.355 1 94.19 91 VAL A C 1
ATOM 745 O O . VAL A 1 91 ? 8.094 -13.023 5.668 1 94.19 91 VAL A O 1
ATOM 748 N N . TRP A 1 92 ? 10.25 -13.75 6.164 1 93.88 92 TRP A N 1
ATOM 749 C CA . TRP A 1 92 ? 9.875 -14.406 7.414 1 93.88 92 TRP A CA 1
ATOM 750 C C . TRP A 1 92 ? 9.195 -13.414 8.359 1 93.88 92 TRP A C 1
ATOM 752 O O . TRP A 1 92 ? 8.391 -13.812 9.203 1 93.88 92 TRP A O 1
ATOM 762 N N . ILE A 1 93 ? 9.359 -12.156 8.234 1 93.5 93 ILE A N 1
ATOM 763 C CA . ILE A 1 93 ? 8.75 -11.117 9.062 1 93.5 93 ILE A CA 1
ATOM 764 C C . ILE A 1 93 ? 7.242 -11.094 8.836 1 93.5 93 ILE A C 1
ATOM 766 O O . ILE A 1 93 ? 6.473 -10.812 9.766 1 93.5 93 ILE A O 1
ATOM 770 N N . LEU A 1 94 ? 6.781 -11.508 7.629 1 94.62 94 LEU A N 1
ATOM 771 C CA . LEU A 1 94 ? 5.363 -11.492 7.277 1 94.62 94 LEU A CA 1
ATOM 772 C C . LEU A 1 94 ? 4.617 -12.617 7.988 1 94.62 94 LEU A C 1
ATOM 774 O O . LEU A 1 94 ? 3.383 -12.648 7.98 1 94.62 94 LEU A O 1
ATOM 778 N N . TYR A 1 95 ? 5.375 -13.445 8.656 1 95.06 95 TYR A N 1
ATOM 779 C CA . TYR A 1 95 ? 4.781 -14.578 9.352 1 95.06 95 TYR A CA 1
ATOM 780 C C . TYR A 1 95 ? 4.672 -14.305 10.844 1 95.06 95 TYR A C 1
ATOM 782 O O . TYR A 1 95 ? 4.047 -15.078 11.578 1 95.06 95 TYR A O 1
ATOM 790 N N . LEU A 1 96 ? 5.32 -13.25 11.312 1 93.19 96 LEU A N 1
ATOM 791 C CA . LEU A 1 96 ? 5.273 -12.898 12.727 1 93.19 96 LEU A CA 1
ATOM 792 C C . LEU A 1 96 ? 3.842 -12.609 13.164 1 93.19 96 LEU A C 1
ATOM 794 O O . LEU A 1 96 ? 3.039 -12.094 12.383 1 93.19 96 LEU A O 1
ATOM 798 N N . PRO A 1 97 ? 3.713 -12.891 14.508 1 90.69 97 PRO A N 1
ATOM 799 C CA . PRO A 1 97 ? 2.363 -12.625 15.016 1 90.69 97 PRO A CA 1
ATOM 800 C C . PRO A 1 97 ? 1.93 -11.18 14.812 1 90.69 97 PRO A C 1
ATOM 802 O O . PRO A 1 97 ? 2.77 -10.273 14.805 1 90.69 97 PRO A O 1
ATOM 805 N N . LEU A 1 98 ? 0.812 -10.82 14.492 1 89.94 98 LEU A N 1
ATOM 806 C CA . LEU A 1 98 ? 0.205 -9.5 14.336 1 89.94 98 LEU A CA 1
ATOM 807 C C . LEU A 1 98 ? 0.302 -9.031 12.891 1 89.94 98 LEU A C 1
ATOM 809 O O . LEU A 1 98 ? -0.575 -8.312 12.406 1 89.94 98 LEU A O 1
ATOM 813 N N . VAL A 1 99 ? 1.445 -9.453 12.141 1 93.38 99 VAL A N 1
ATOM 814 C CA . VAL A 1 99 ? 1.699 -8.961 10.789 1 93.38 99 VAL A CA 1
ATOM 815 C C . VAL A 1 99 ? 0.594 -9.438 9.844 1 93.38 99 VAL A C 1
ATOM 817 O O . VAL A 1 99 ? 0.036 -8.648 9.078 1 93.38 99 VAL A O 1
ATOM 820 N N . PRO A 1 100 ? 0.215 -10.719 9.961 1 94.5 100 PRO A N 1
ATOM 821 C CA . PRO A 1 100 ? -0.873 -11.148 9.078 1 94.5 100 PRO A CA 1
ATOM 822 C C . PRO A 1 100 ? -2.172 -10.383 9.328 1 94.5 100 PRO A C 1
ATOM 824 O O . PRO A 1 100 ? -2.893 -10.055 8.383 1 94.5 100 PRO A O 1
ATOM 827 N N . PHE A 1 101 ? -2.412 -10.086 10.539 1 92.56 101 PHE A N 1
ATOM 828 C CA . PHE A 1 101 ? -3.617 -9.344 10.883 1 92.56 101 PHE A CA 1
ATOM 829 C C . PHE A 1 101 ? -3.582 -7.945 10.281 1 92.56 101 PHE A C 1
ATOM 831 O O . PHE A 1 101 ? -4.543 -7.52 9.641 1 92.56 101 PHE A O 1
ATOM 838 N N . LEU A 1 102 ? -2.459 -7.277 10.398 1 92.12 102 LEU A N 1
ATOM 839 C CA . LEU A 1 102 ? -2.307 -5.93 9.859 1 92.12 102 LEU A CA 1
ATOM 840 C C . LEU A 1 102 ? -2.354 -5.945 8.336 1 92.12 102 LEU A C 1
ATOM 842 O O . LEU A 1 102 ? -2.992 -5.09 7.723 1 92.12 102 LEU A O 1
ATOM 846 N N . GLY A 1 103 ? -1.624 -6.934 7.738 1 94.75 103 GLY A N 1
ATOM 847 C CA . GLY A 1 103 ? -1.618 -7.047 6.289 1 94.75 103 GLY A CA 1
ATOM 848 C C . GLY A 1 103 ? -3 -7.27 5.703 1 94.75 103 GLY A C 1
ATOM 849 O O . GLY A 1 103 ? -3.377 -6.621 4.727 1 94.75 103 GLY A O 1
ATOM 850 N N . MET A 1 104 ? -3.744 -8.148 6.371 1 94.75 104 MET A N 1
ATOM 851 C CA . MET A 1 104 ? -5.102 -8.43 5.91 1 94.75 104 MET A CA 1
ATOM 852 C C . MET A 1 104 ? -5.992 -7.199 6.07 1 94.75 104 MET A C 1
ATOM 854 O O . MET A 1 104 ? -6.793 -6.891 5.188 1 94.75 104 MET A O 1
ATOM 858 N N . MET A 1 105 ? -5.859 -6.512 7.129 1 91.06 105 MET A N 1
ATOM 859 C CA . MET A 1 105 ? -6.652 -5.309 7.375 1 91.06 105 MET A CA 1
ATOM 860 C C . MET A 1 105 ? -6.355 -4.238 6.328 1 91.06 105 MET A C 1
ATOM 862 O O . MET A 1 105 ? -7.277 -3.668 5.738 1 91.06 105 MET A O 1
ATOM 866 N N . VAL A 1 106 ? -5.074 -3.973 6.062 1 92.62 106 VAL A N 1
ATOM 867 C CA . VAL A 1 106 ? -4.66 -2.947 5.113 1 92.62 106 VAL A CA 1
ATOM 868 C C . VAL A 1 106 ? -5.18 -3.295 3.719 1 92.62 106 VAL A C 1
ATOM 870 O O . VAL A 1 106 ? -5.801 -2.463 3.057 1 92.62 106 VAL A O 1
ATOM 873 N N . LEU A 1 107 ? -4.969 -4.508 3.297 1 94.62 107 LEU A N 1
ATOM 874 C CA . LEU A 1 107 ? -5.375 -4.898 1.951 1 94.62 107 LEU A CA 1
ATOM 875 C C . LEU A 1 107 ? -6.895 -4.926 1.829 1 94.62 107 LEU A C 1
ATOM 877 O O . LEU A 1 107 ? -7.441 -4.629 0.763 1 94.62 107 LEU A O 1
ATOM 881 N N . SER A 1 108 ? -7.586 -5.227 2.924 1 91.75 108 SER A N 1
ATOM 882 C CA . SER A 1 108 ? -9.047 -5.184 2.908 1 91.75 108 SER A CA 1
ATOM 883 C C . SER A 1 108 ? -9.555 -3.752 2.758 1 91.75 108 SER A C 1
ATOM 885 O O . SER A 1 108 ? -10.531 -3.508 2.053 1 91.75 108 SER A O 1
ATOM 887 N N . ILE A 1 109 ? -8.914 -2.844 3.391 1 87.81 109 ILE A N 1
ATOM 888 C CA . ILE A 1 109 ? -9.266 -1.434 3.281 1 87.81 109 ILE A CA 1
ATOM 889 C C . ILE A 1 109 ? -9.047 -0.956 1.849 1 87.81 109 ILE A C 1
ATOM 891 O O . ILE A 1 109 ? -9.906 -0.293 1.268 1 87.81 109 ILE A O 1
ATOM 895 N N . LEU A 1 110 ? -7.875 -1.318 1.286 1 90.81 110 LEU A N 1
ATOM 896 C CA . LEU A 1 110 ? -7.582 -0.939 -0.091 1 90.81 110 LEU A CA 1
ATOM 897 C C . LEU A 1 110 ? -8.609 -1.526 -1.05 1 90.81 110 LEU A C 1
ATOM 899 O O . LEU A 1 110 ? -9.023 -0.865 -2.006 1 90.81 110 LEU A O 1
ATOM 903 N N . LYS A 1 111 ? -8.992 -2.699 -0.773 1 90.31 111 LYS A N 1
ATOM 904 C CA . LYS A 1 111 ? -10 -3.367 -1.59 1 90.31 111 LYS A CA 1
ATOM 905 C C . LYS A 1 111 ? -11.32 -2.609 -1.556 1 90.31 111 LYS A C 1
ATOM 907 O O . LYS A 1 111 ? -11.969 -2.424 -2.592 1 90.31 111 LYS A O 1
ATOM 912 N N . ARG A 1 112 ? -11.648 -2.127 -0.44 1 85.12 112 ARG A N 1
ATOM 913 C CA . ARG A 1 112 ? -12.93 -1.449 -0.249 1 85.12 112 ARG A CA 1
ATOM 914 C C . ARG A 1 112 ? -12.906 -0.051 -0.857 1 85.12 112 ARG A C 1
ATOM 916 O O . ARG A 1 112 ? -13.938 0.46 -1.294 1 85.12 112 ARG A O 1
ATOM 923 N N . THR A 1 113 ? -11.727 0.611 -0.843 1 81.12 113 THR A N 1
ATOM 924 C CA . THR A 1 113 ? -11.594 1.962 -1.375 1 81.12 113 THR A CA 1
ATOM 925 C C . THR A 1 113 ? -11.883 1.985 -2.873 1 81.12 113 THR A C 1
ATOM 927 O O . THR A 1 113 ? -12.328 3 -3.408 1 81.12 113 THR A O 1
ATOM 930 N N . ARG A 1 114 ? -11.602 0.89 -3.484 1 73.25 114 ARG A N 1
ATOM 931 C CA . ARG A 1 114 ? -11.93 0.796 -4.902 1 73.25 114 ARG A CA 1
ATOM 932 C C . ARG A 1 114 ? -13.414 1.046 -5.137 1 73.25 114 ARG A C 1
ATOM 934 O O . ARG A 1 114 ? -13.797 1.642 -6.145 1 73.25 114 ARG A O 1
ATOM 941 N N . TYR A 1 115 ? -14.188 0.628 -4.273 1 63.56 115 TYR A N 1
ATOM 942 C CA . TYR A 1 115 ? -15.641 0.724 -4.406 1 63.56 115 TYR A CA 1
ATOM 943 C C . TYR A 1 115 ? -16.141 2.107 -4.004 1 63.56 115 TYR A C 1
ATOM 945 O O . TYR A 1 115 ? -17.219 2.531 -4.414 1 63.56 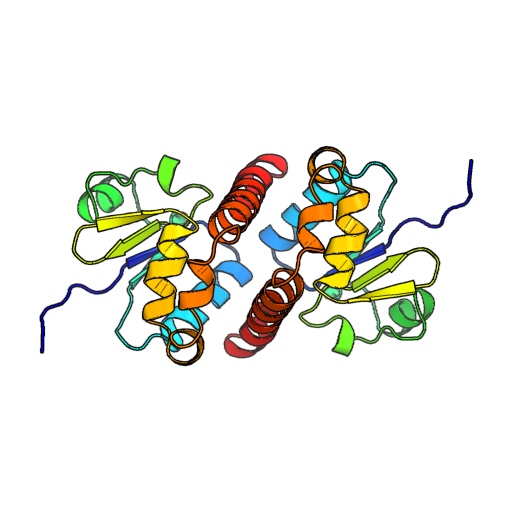115 TYR A O 1
ATOM 953 N N . TRP A 1 116 ? -15.414 2.764 -3.211 1 57.34 116 TRP A N 1
ATOM 954 C CA . TRP A 1 116 ? -15.883 4.043 -2.693 1 57.34 116 TRP A CA 1
ATOM 955 C C . TRP A 1 116 ? -15.859 5.109 -3.783 1 57.34 116 TRP A C 1
ATOM 957 O O . TRP A 1 116 ? -16.719 6.004 -3.803 1 57.34 116 TRP A O 1
ATOM 967 N N . ILE A 1 117 ? -14.836 5.164 -4.539 1 52.69 117 ILE A N 1
ATOM 968 C CA . ILE A 1 117 ? -14.727 6.246 -5.508 1 52.69 117 ILE A CA 1
ATOM 969 C C . ILE A 1 117 ? -15.172 5.758 -6.883 1 52.69 117 ILE A C 1
ATOM 971 O O . ILE A 1 117 ? -15.656 6.543 -7.703 1 52.69 117 ILE A O 1
ATOM 975 N N . GLY A 1 118 ? -15.102 4.449 -7.227 1 43.38 118 GLY A N 1
ATOM 976 C CA . GLY A 1 118 ? -15.594 4.078 -8.547 1 43.38 118 GLY A CA 1
ATOM 977 C C . GLY A 1 118 ? -17.109 4.055 -8.633 1 43.38 118 GLY A C 1
ATOM 978 O O . GLY A 1 118 ? -17.797 3.959 -7.613 1 43.38 118 GLY A O 1
ATOM 979 N N . MET B 1 1 ? -14.164 27.172 18.031 1 41.03 1 MET B N 1
ATOM 980 C CA . MET B 1 1 ? -13.812 26.078 17.141 1 41.03 1 MET B CA 1
ATOM 981 C C . MET B 1 1 ? -12.297 25.984 16.938 1 41.03 1 MET B C 1
ATOM 983 O O . MET B 1 1 ? -11.664 26.984 16.562 1 41.03 1 MET B O 1
ATOM 987 N N . LYS B 1 2 ? -11.469 25.344 17.688 1 50.34 2 LYS B N 1
ATOM 988 C CA . LYS B 1 2 ? -10.016 25.484 17.719 1 50.34 2 LYS B CA 1
ATOM 989 C C . LYS B 1 2 ? -9.445 25.594 16.312 1 50.34 2 LYS B C 1
ATOM 991 O O . LYS B 1 2 ? -9.766 24.766 15.445 1 50.34 2 LYS B O 1
ATOM 996 N N . ASP B 1 3 ? -9.102 26.734 15.773 1 53.75 3 ASP B N 1
ATOM 997 C CA . ASP B 1 3 ? -8.523 27.234 14.539 1 53.75 3 ASP B CA 1
ATOM 998 C C . ASP B 1 3 ? -7.461 26.281 14 1 53.75 3 ASP B C 1
ATOM 1000 O O . ASP B 1 3 ? -6.262 26.531 14.133 1 53.75 3 ASP B O 1
ATOM 1004 N N . GLN B 1 4 ? -7.684 24.969 14.25 1 67.81 4 GLN B N 1
ATOM 1005 C CA . GLN B 1 4 ? -6.527 24.156 13.891 1 67.81 4 GLN B CA 1
ATOM 1006 C C . GLN B 1 4 ? -6.406 24.016 12.375 1 67.81 4 GLN B C 1
ATOM 1008 O O . GLN B 1 4 ? -7.406 23.797 11.688 1 67.81 4 GLN B O 1
ATOM 1013 N N . SER B 1 5 ? -5.414 24.625 11.719 1 84.81 5 SER B N 1
ATOM 1014 C CA . SER B 1 5 ? -5.078 24.469 10.305 1 84.81 5 SER B CA 1
ATOM 1015 C C . SER B 1 5 ? -5.324 23.047 9.828 1 84.81 5 SER B C 1
ATOM 1017 O O . SER B 1 5 ? -5.102 22.094 10.57 1 84.81 5 SER B O 1
ATOM 1019 N N . PRO B 1 6 ? -6.016 22.922 8.75 1 93.12 6 PRO B N 1
ATOM 1020 C CA . PRO B 1 6 ? -6.301 21.578 8.227 1 93.12 6 PRO B CA 1
ATOM 1021 C C . PRO B 1 6 ? -5.039 20.75 8.008 1 93.12 6 PRO B C 1
ATOM 1023 O O . PRO B 1 6 ? -3.967 21.297 7.758 1 93.12 6 PRO B O 1
ATOM 1026 N N . ILE B 1 7 ? -5.148 19.547 8.203 1 97.19 7 ILE B N 1
ATOM 1027 C CA . ILE B 1 7 ? -4.082 18.625 7.82 1 97.19 7 ILE B CA 1
ATOM 1028 C C . ILE B 1 7 ? -3.883 18.656 6.309 1 97.19 7 ILE B C 1
ATOM 1030 O O . ILE B 1 7 ? -4.852 18.688 5.547 1 97.19 7 ILE B O 1
ATOM 1034 N N . ILE B 1 8 ? -2.693 18.766 5.883 1 97.94 8 ILE B N 1
ATOM 1035 C CA . ILE B 1 8 ? -2.393 18.75 4.453 1 97.94 8 ILE B CA 1
ATOM 1036 C C . ILE B 1 8 ? -1.741 17.422 4.078 1 97.94 8 ILE B C 1
ATOM 1038 O O . ILE B 1 8 ? -0.768 17 4.707 1 97.94 8 ILE B O 1
ATOM 1042 N N . LEU B 1 9 ? -2.303 16.75 3.143 1 98.31 9 LEU B N 1
ATOM 1043 C CA . LEU B 1 9 ? -1.746 15.539 2.551 1 98.31 9 LEU B CA 1
ATOM 1044 C C . LEU B 1 9 ? -1.191 15.82 1.158 1 98.31 9 LEU B C 1
ATOM 1046 O O . LEU B 1 9 ? -1.935 16.219 0.256 1 98.31 9 LEU B O 1
ATOM 1050 N N . ILE B 1 10 ? 0.066 15.703 0.978 1 97.69 10 ILE B N 1
ATOM 1051 C CA . ILE B 1 10 ? 0.706 15.812 -0.328 1 97.69 10 ILE B CA 1
ATOM 1052 C C . ILE B 1 10 ? 1.139 14.43 -0.813 1 97.69 10 ILE B C 1
ATOM 1054 O O . ILE B 1 10 ? 1.892 13.734 -0.129 1 97.69 10 ILE B O 1
ATOM 1058 N N . TYR B 1 11 ? 0.679 14.008 -1.956 1 95.56 11 TYR B N 1
ATOM 1059 C CA . TYR B 1 11 ? 1.006 12.672 -2.457 1 95.56 11 TYR B CA 1
ATOM 1060 C C . TYR B 1 11 ? 1.551 12.742 -3.879 1 95.56 11 TYR B C 1
ATOM 1062 O O . TYR B 1 11 ? 1.323 13.727 -4.59 1 95.56 11 TYR B O 1
ATOM 1070 N N . ASP B 1 12 ? 2.369 11.719 -4.152 1 92.06 12 ASP B N 1
ATOM 1071 C CA . ASP B 1 12 ? 2.939 11.57 -5.488 1 92.06 12 ASP B CA 1
ATOM 1072 C C . ASP B 1 12 ? 2.168 10.539 -6.305 1 92.06 12 ASP B C 1
ATOM 1074 O O . ASP B 1 12 ? 2.424 9.336 -6.203 1 92.06 12 ASP B O 1
ATOM 1078 N N . GLY B 1 13 ? 1.099 10.898 -6.867 1 82.19 13 GLY B N 1
ATOM 1079 C CA . GLY B 1 13 ? 0.323 10.047 -7.758 1 82.19 13 GLY B CA 1
ATOM 1080 C C . GLY B 1 13 ? -0.422 10.828 -8.82 1 82.19 13 GLY B C 1
ATOM 1081 O O . GLY B 1 13 ? -0.927 11.922 -8.562 1 82.19 13 GLY B O 1
ATOM 1082 N N . ASN B 1 14 ? -0.356 10.266 -9.961 1 81.12 14 ASN B N 1
ATOM 1083 C CA . ASN B 1 14 ? -1.135 10.867 -11.031 1 81.12 14 ASN B CA 1
ATOM 1084 C C . ASN B 1 14 ? -2.008 9.836 -11.742 1 81.12 14 ASN B C 1
ATOM 1086 O O . ASN B 1 14 ? -2.373 10.016 -12.906 1 81.12 14 ASN B O 1
ATOM 1090 N N . CYS B 1 15 ? -2.195 8.82 -10.914 1 83.12 15 CYS B N 1
ATOM 1091 C CA . CYS B 1 15 ? -3.074 7.785 -11.445 1 83.12 15 CYS B CA 1
ATOM 1092 C C . CYS B 1 15 ? -4.387 7.734 -10.672 1 83.12 15 CYS B C 1
ATOM 1094 O O . CYS B 1 15 ? -4.547 8.43 -9.664 1 83.12 15 CYS B O 1
ATOM 1096 N N . SER B 1 16 ? -5.375 7.023 -11.25 1 83.62 16 SER B N 1
ATOM 1097 C CA . SER B 1 16 ? -6.715 6.996 -10.664 1 83.62 16 SER B CA 1
ATOM 1098 C C . SER B 1 16 ? -6.711 6.316 -9.297 1 83.62 16 SER B C 1
ATOM 1100 O O . SER B 1 16 ? -7.453 6.711 -8.398 1 83.62 16 SER B O 1
ATOM 1102 N N . PHE B 1 17 ? -5.883 5.355 -9.133 1 83.69 17 PHE B N 1
ATOM 1103 C CA . PHE B 1 17 ? -5.844 4.645 -7.863 1 83.69 17 PHE B CA 1
ATOM 1104 C C . PHE B 1 17 ? -5.383 5.566 -6.742 1 83.69 17 PHE B C 1
ATOM 1106 O O . PHE B 1 17 ? -6.023 5.637 -5.688 1 83.69 17 PHE B O 1
ATOM 1113 N N . CYS B 1 18 ? -4.25 6.246 -6.938 1 87.75 18 CYS B N 1
ATOM 1114 C CA . CYS B 1 18 ? -3.703 7.145 -5.926 1 87.75 18 CYS B CA 1
ATOM 1115 C C . CYS B 1 18 ? -4.688 8.258 -5.598 1 87.75 18 CYS B C 1
ATOM 1117 O O . CYS B 1 18 ? -4.914 8.57 -4.43 1 87.75 18 CYS B O 1
ATOM 1119 N N . THR B 1 19 ? -5.312 8.766 -6.621 1 88.31 19 THR B N 1
ATOM 1120 C CA . THR B 1 19 ? -6.262 9.859 -6.445 1 88.31 19 THR B CA 1
ATOM 1121 C C . THR B 1 19 ? -7.504 9.383 -5.703 1 88.31 19 THR B C 1
ATOM 1123 O O . THR B 1 19 ? -7.992 10.062 -4.797 1 88.31 19 THR B O 1
ATOM 1126 N N . ASN B 1 20 ? -7.98 8.219 -6.086 1 87.88 20 ASN B N 1
ATOM 1127 C CA . ASN B 1 20 ? -9.164 7.668 -5.434 1 87.88 20 ASN B CA 1
ATOM 1128 C C . ASN B 1 20 ? -8.891 7.348 -3.965 1 87.88 20 ASN B C 1
ATOM 1130 O O . ASN B 1 20 ? -9.75 7.566 -3.109 1 87.88 20 ASN B O 1
ATOM 1134 N N . LEU B 1 21 ? -7.746 6.836 -3.715 1 91.06 21 LEU B N 1
ATOM 1135 C CA . LEU B 1 21 ? -7.367 6.531 -2.338 1 91.06 21 LEU B CA 1
ATOM 1136 C C . LEU B 1 21 ? -7.297 7.805 -1.502 1 91.06 21 LEU B C 1
ATOM 1138 O O . LEU B 1 21 ? -7.832 7.855 -0.391 1 91.06 21 LEU B O 1
ATOM 1142 N N . ALA B 1 22 ? -6.656 8.844 -2.057 1 92.81 22 ALA B N 1
ATOM 1143 C CA . ALA B 1 22 ? -6.57 10.125 -1.357 1 92.81 22 ALA B CA 1
ATOM 1144 C C . ALA B 1 22 ? -7.957 10.703 -1.082 1 92.81 22 ALA B C 1
ATOM 1146 O O . ALA B 1 22 ? -8.227 11.18 0.02 1 92.81 22 ALA B O 1
ATOM 1147 N N . LYS B 1 23 ? -8.82 10.586 -2.031 1 92.62 23 LYS B N 1
ATOM 1148 C CA . LYS B 1 23 ? -10.18 11.109 -1.888 1 92.62 23 LYS B CA 1
ATOM 1149 C C . LYS B 1 23 ? -10.977 10.305 -0.869 1 92.62 23 LYS B C 1
ATOM 1151 O O . LYS B 1 23 ? -11.789 10.859 -0.131 1 92.62 23 LYS B O 1
ATOM 1156 N N . ALA B 1 24 ? -10.797 9.016 -0.912 1 92.69 24 ALA B N 1
ATOM 1157 C CA . ALA B 1 24 ? -11.453 8.172 0.078 1 92.69 24 ALA B CA 1
ATOM 1158 C C . ALA B 1 24 ? -11.047 8.562 1.495 1 92.69 24 ALA B C 1
ATOM 1160 O O . ALA B 1 24 ? -11.891 8.656 2.387 1 92.69 24 ALA B O 1
ATOM 1161 N N . ILE B 1 25 ? -9.742 8.797 1.738 1 94.31 25 ILE B N 1
ATOM 1162 C CA . ILE B 1 25 ? -9.234 9.227 3.035 1 94.31 25 ILE B CA 1
ATOM 1163 C C . ILE B 1 25 ? -9.859 10.57 3.418 1 94.31 25 ILE B C 1
ATOM 1165 O O . ILE B 1 25 ? -10.305 10.75 4.551 1 94.31 25 ILE B O 1
ATOM 1169 N N . GLU B 1 26 ? -9.898 11.438 2.471 1 94.94 26 GLU B N 1
ATOM 1170 C CA . GLU B 1 26 ? -10.492 12.758 2.695 1 94.94 26 GLU B CA 1
ATOM 1171 C C . GLU B 1 26 ? -11.953 12.641 3.131 1 94.94 26 GLU B C 1
ATOM 1173 O O . GLU B 1 26 ? -12.359 13.258 4.117 1 94.94 26 GLU B O 1
ATOM 1178 N N . SER B 1 27 ? -12.695 11.844 2.439 1 93.62 27 SER B N 1
ATOM 1179 C CA . SER B 1 27 ? -14.133 11.742 2.67 1 93.62 27 SER B CA 1
ATOM 1180 C C . SER B 1 27 ? -14.43 11.062 4.004 1 93.62 27 SER B C 1
ATOM 1182 O O . SER B 1 27 ? -15.5 11.258 4.582 1 93.62 27 SER B O 1
ATOM 1184 N N . LYS B 1 28 ? -13.516 10.336 4.492 1 94.25 28 LYS B N 1
ATOM 1185 C CA . LYS B 1 28 ? -13.727 9.602 5.734 1 94.25 28 LYS B CA 1
ATOM 1186 C C . LYS B 1 28 ? -13.039 10.289 6.906 1 94.25 28 LYS B C 1
ATOM 1188 O O . LYS B 1 28 ? -12.977 9.742 8.008 1 94.25 28 LYS B O 1
ATOM 1193 N N . SER B 1 29 ? -12.445 11.422 6.629 1 95.56 29 SER B N 1
ATOM 1194 C CA . SER B 1 29 ? -11.75 12.164 7.668 1 95.56 29 SER B CA 1
ATOM 1195 C C . SER B 1 29 ? -12.734 12.852 8.609 1 95.56 29 SER B C 1
ATOM 1197 O O . SER B 1 29 ? -13.789 13.312 8.18 1 95.56 29 SER B O 1
ATOM 1199 N N . ILE B 1 30 ? -12.43 12.945 9.859 1 96.06 30 ILE B N 1
ATOM 1200 C CA . ILE B 1 30 ? -13.219 13.609 10.891 1 96.06 30 ILE B CA 1
ATOM 1201 C C . ILE B 1 30 ? -13.156 15.125 10.688 1 96.06 30 ILE B C 1
ATOM 1203 O O . ILE B 1 30 ? -14.188 15.789 10.609 1 96.06 30 ILE B O 1
ATOM 1207 N N . ASN B 1 31 ? -11.914 15.648 10.664 1 95.56 31 ASN B N 1
ATOM 1208 C CA . ASN B 1 31 ? -11.672 17.047 10.336 1 95.56 31 ASN B CA 1
ATOM 1209 C C . ASN B 1 31 ? -11.234 17.219 8.883 1 95.56 31 ASN B C 1
ATOM 1211 O O . ASN B 1 31 ? -10.648 16.297 8.297 1 95.56 31 ASN B O 1
ATOM 1215 N N . PRO B 1 32 ? -11.539 18.328 8.305 1 95.06 32 PRO B N 1
ATOM 1216 C CA . PRO B 1 32 ? -11.164 18.547 6.906 1 95.06 32 PRO B CA 1
ATOM 1217 C C . PRO B 1 32 ? -9.664 18.406 6.668 1 95.06 32 PRO B C 1
ATOM 1219 O O . PRO B 1 32 ? -8.859 18.797 7.512 1 95.06 32 PRO B O 1
ATOM 1222 N N . ILE B 1 33 ? -9.414 17.812 5.523 1 96.81 33 ILE B N 1
ATOM 1223 C CA . ILE B 1 33 ? -8.023 17.75 5.09 1 96.81 33 ILE B CA 1
ATOM 1224 C C . ILE B 1 33 ? -7.887 18.375 3.701 1 96.81 33 ILE B C 1
ATOM 1226 O O . ILE B 1 33 ? -8.844 18.391 2.926 1 96.81 33 ILE B O 1
ATOM 1230 N N . GLN B 1 34 ? -6.754 18.938 3.498 1 96.62 34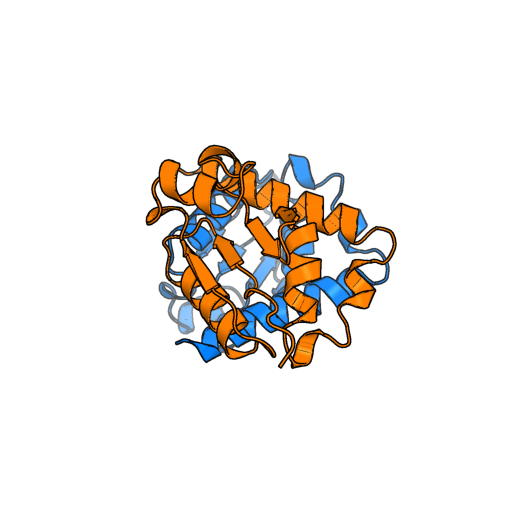 GLN B N 1
ATOM 1231 C CA . GLN B 1 34 ? -6.406 19.406 2.156 1 96.62 34 GLN B CA 1
ATOM 1232 C C . GLN B 1 34 ? -5.523 18.391 1.437 1 96.62 34 GLN B C 1
ATOM 1234 O O . GLN B 1 34 ? -4.488 17.969 1.962 1 96.62 34 GLN B O 1
ATOM 1239 N N . ILE B 1 35 ? -5.949 17.969 0.266 1 96.44 35 ILE B N 1
ATOM 1240 C CA . ILE B 1 35 ? -5.184 17.016 -0.525 1 96.44 35 ILE B CA 1
ATOM 1241 C C . ILE B 1 35 ? -4.527 17.719 -1.706 1 96.44 35 ILE B C 1
ATOM 1243 O O . ILE B 1 35 ? -5.203 18.422 -2.467 1 96.44 35 ILE B O 1
ATOM 1247 N N . LEU B 1 36 ? -3.264 17.531 -1.81 1 95.5 36 LEU B N 1
ATOM 1248 C CA . LEU B 1 36 ? -2.521 18.156 -2.898 1 95.5 36 LEU B CA 1
ATOM 1249 C C . LEU B 1 36 ? -1.663 17.141 -3.631 1 95.5 36 LEU B C 1
ATOM 1251 O O . LEU B 1 36 ? -0.963 16.344 -3 1 95.5 36 LEU B O 1
ATOM 1255 N N . SER B 1 37 ? -1.773 17.125 -4.934 1 93.06 37 SER B N 1
ATOM 1256 C CA . SER B 1 37 ? -0.862 16.312 -5.73 1 93.06 37 SER B CA 1
ATOM 1257 C C . SER B 1 37 ? 0.467 17.031 -5.957 1 93.06 37 SER B C 1
ATOM 1259 O O . SER B 1 37 ? 0.491 18.188 -6.359 1 93.06 37 SER B O 1
ATOM 1261 N N . TYR B 1 38 ? 1.495 16.266 -5.766 1 91.38 38 TYR B N 1
ATOM 1262 C CA . TYR B 1 38 ? 2.844 16.781 -5.996 1 91.38 38 TYR B CA 1
ATOM 1263 C C . TYR B 1 38 ? 3.006 17.266 -7.43 1 91.38 38 TYR B C 1
ATOM 1265 O O . TYR B 1 38 ? 3.721 18.234 -7.684 1 91.38 38 TYR B O 1
ATOM 1273 N N . HIS B 1 39 ? 2.275 16.734 -8.305 1 90.69 39 HIS B N 1
ATOM 1274 C CA . HIS B 1 39 ? 2.414 17.016 -9.734 1 90.69 39 HIS B CA 1
ATOM 1275 C C . HIS B 1 39 ? 1.808 18.375 -10.086 1 90.69 39 HIS B C 1
ATOM 1277 O O . HIS B 1 39 ? 2.113 18.938 -11.133 1 90.69 39 HIS B O 1
ATOM 1283 N N . THR B 1 40 ? 0.987 18.906 -9.195 1 91 40 THR B N 1
ATOM 1284 C CA . THR B 1 40 ? 0.242 20.109 -9.547 1 91 40 THR B CA 1
ATOM 1285 C C . THR B 1 40 ? 0.748 21.312 -8.742 1 91 40 THR B C 1
ATOM 1287 O O . THR B 1 40 ? 0.24 22.422 -8.891 1 91 40 THR B O 1
ATOM 1290 N N . ILE B 1 41 ? 1.776 21.125 -7.957 1 93.94 41 ILE B N 1
ATOM 1291 C CA . ILE B 1 41 ? 2.217 22.188 -7.07 1 93.94 41 ILE B CA 1
ATOM 1292 C C . ILE B 1 41 ? 3.676 22.531 -7.363 1 93.94 41 ILE B C 1
ATOM 1294 O O . ILE B 1 41 ? 4.566 21.703 -7.195 1 93.94 41 ILE B O 1
ATOM 1298 N N . PRO B 1 42 ? 3.932 23.734 -7.801 1 94.81 42 PRO B N 1
ATOM 1299 C CA . PRO B 1 42 ? 5.328 24.141 -7.977 1 94.81 42 PRO B CA 1
ATOM 1300 C C . PRO B 1 42 ? 6.109 24.156 -6.668 1 94.81 42 PRO B C 1
ATOM 1302 O O . PRO B 1 42 ? 5.523 24.328 -5.594 1 94.81 42 PRO B O 1
ATOM 1305 N N . GLU B 1 43 ? 7.402 24.016 -6.758 1 94.88 43 GLU B N 1
ATOM 1306 C CA . GLU B 1 43 ? 8.258 23.922 -5.574 1 94.88 43 GLU B CA 1
ATOM 1307 C C . GLU B 1 43 ? 8.109 25.156 -4.691 1 94.88 43 GLU B C 1
ATOM 1309 O O . GLU B 1 43 ? 8.117 25.062 -3.465 1 94.88 43 GLU B O 1
ATOM 1314 N N . GLU B 1 44 ? 8.008 26.328 -5.281 1 95.81 44 GLU B N 1
ATOM 1315 C CA . GLU B 1 44 ? 7.859 27.562 -4.527 1 95.81 44 GLU B CA 1
ATOM 1316 C C . GLU B 1 44 ? 6.637 27.516 -3.615 1 95.81 44 GLU B C 1
ATOM 1318 O O . GLU B 1 44 ? 6.664 28.031 -2.5 1 95.81 44 GLU B O 1
ATOM 1323 N N . ASN B 1 45 ? 5.543 26.875 -4.059 1 96.88 45 ASN B N 1
ATOM 1324 C CA . ASN B 1 45 ? 4.324 26.766 -3.268 1 96.88 45 ASN B CA 1
ATOM 1325 C C . ASN B 1 45 ? 4.469 25.703 -2.168 1 96.88 45 ASN B C 1
ATOM 1327 O O . ASN B 1 45 ? 3.875 25.844 -1.097 1 96.88 45 ASN B O 1
ATOM 1331 N N . LEU B 1 46 ? 5.281 24.688 -2.461 1 96.94 46 LEU B N 1
ATOM 1332 C CA . LEU B 1 46 ? 5.578 23.688 -1.436 1 96.94 46 LEU B CA 1
ATOM 1333 C C . LEU B 1 46 ? 6.238 24.344 -0.223 1 96.94 46 LEU B C 1
ATOM 1335 O O . LEU B 1 46 ? 5.844 24.078 0.917 1 96.94 46 LEU B O 1
ATOM 1339 N N . LYS B 1 47 ? 7.156 25.281 -0.459 1 96.38 47 LYS B N 1
ATOM 1340 C CA . LYS B 1 47 ? 7.914 25.938 0.599 1 96.38 47 LYS B CA 1
ATOM 1341 C C . LYS B 1 47 ? 7.016 26.859 1.431 1 96.38 47 LYS B C 1
ATOM 1343 O O . LYS B 1 47 ? 7.293 27.109 2.605 1 96.38 47 LYS B O 1
ATOM 1348 N N . LYS B 1 48 ? 5.938 27.312 0.828 1 96.56 48 LYS B N 1
ATOM 1349 C CA . LYS B 1 48 ? 4.969 28.141 1.545 1 96.56 48 LYS B CA 1
ATOM 1350 C C . LYS B 1 48 ? 4.156 27.297 2.531 1 96.56 48 LYS B C 1
ATOM 1352 O O . LYS B 1 48 ? 3.746 27.797 3.582 1 96.56 48 LYS B O 1
ATOM 1357 N N . ILE B 1 49 ? 3.936 26.062 2.197 1 96.44 49 ILE B N 1
ATOM 1358 C CA . ILE B 1 49 ? 3.197 25.156 3.07 1 96.44 49 ILE B CA 1
ATOM 1359 C C . ILE B 1 49 ? 4.066 24.781 4.266 1 96.44 49 ILE B C 1
ATOM 1361 O O . ILE B 1 49 ? 3.615 24.828 5.41 1 96.44 49 ILE B O 1
ATOM 1365 N N . HIS B 1 50 ? 5.297 24.438 3.975 1 97.44 50 HIS B N 1
ATOM 1366 C CA . HIS B 1 50 ? 6.285 24.109 4.996 1 97.44 50 HIS B CA 1
ATOM 1367 C C . HIS B 1 50 ? 7.707 24.297 4.473 1 97.44 50 HIS B C 1
ATOM 1369 O O . HIS B 1 50 ? 8.039 23.812 3.389 1 97.44 50 HIS B O 1
ATOM 1375 N N . ILE B 1 51 ? 8.57 24.812 5.223 1 96.81 51 ILE B N 1
ATOM 1376 C CA . ILE B 1 51 ? 9.898 25.25 4.805 1 96.81 51 ILE B CA 1
ATOM 1377 C C . ILE B 1 51 ? 10.734 24.047 4.371 1 96.81 51 ILE B C 1
ATOM 1379 O O . ILE B 1 51 ? 11.602 24.172 3.508 1 96.81 51 ILE B O 1
ATOM 1383 N N . GLN B 1 52 ? 10.461 22.891 4.863 1 97.38 52 GLN B N 1
ATOM 1384 C CA . GLN B 1 52 ? 11.273 21.703 4.594 1 97.38 52 GLN B CA 1
ATOM 1385 C C . GLN B 1 52 ? 10.781 20.969 3.344 1 97.38 52 GLN B C 1
ATOM 1387 O O . GLN B 1 52 ? 11.414 20.016 2.883 1 97.38 52 GLN B O 1
ATOM 1392 N N . LEU B 1 53 ? 9.688 21.312 2.783 1 97.69 53 LEU B N 1
ATOM 1393 C CA . LEU B 1 53 ? 9.148 20.625 1.621 1 97.69 53 LEU B CA 1
ATOM 1394 C C . LEU B 1 53 ? 9.914 21 0.357 1 97.69 53 LEU B C 1
ATOM 1396 O O . LEU B 1 53 ? 10.227 22.172 0.142 1 97.69 53 LEU B O 1
ATOM 1400 N N . THR B 1 54 ? 10.312 20.047 -0.352 1 96.25 54 THR B N 1
ATOM 1401 C CA . THR B 1 54 ? 10.914 20.172 -1.673 1 96.25 54 THR B CA 1
ATOM 1402 C C . THR B 1 54 ? 10.297 19.188 -2.652 1 96.25 54 THR B C 1
ATOM 1404 O O . THR B 1 54 ? 9.641 18.234 -2.24 1 96.25 54 THR B O 1
ATOM 1407 N N . THR B 1 55 ? 10.516 19.406 -3.914 1 95.12 55 THR B N 1
ATOM 1408 C CA . THR B 1 55 ? 10.062 18.484 -4.945 1 95.12 55 THR B CA 1
ATOM 1409 C C . THR B 1 55 ? 10.648 17.094 -4.715 1 95.12 55 THR B C 1
ATOM 1411 O O . THR B 1 55 ? 9.945 16.094 -4.855 1 95.12 55 THR B O 1
ATOM 1414 N N . GLU B 1 56 ? 11.883 17.031 -4.305 1 94.12 56 GLU B N 1
ATOM 1415 C CA . GLU B 1 56 ? 12.578 15.773 -4.086 1 94.12 56 GLU B CA 1
ATOM 1416 C C . GLU B 1 56 ? 11.953 14.992 -2.93 1 94.12 56 GLU B C 1
ATOM 1418 O O . GLU B 1 56 ? 11.781 13.773 -3.016 1 94.12 56 GLU B O 1
ATOM 1423 N N . ARG B 1 57 ? 11.539 15.703 -1.881 1 95.12 57 ARG B N 1
ATOM 1424 C CA . ARG B 1 57 ? 10.961 15.055 -0.706 1 95.12 57 ARG B CA 1
ATOM 1425 C C . ARG B 1 57 ? 9.547 14.562 -0.992 1 95.12 57 ARG B C 1
ATOM 1427 O O . ARG B 1 57 ? 9.102 13.578 -0.408 1 95.12 57 ARG B O 1
ATOM 1434 N N . CYS B 1 58 ? 8.891 15.219 -1.93 1 96.06 58 CYS B N 1
ATOM 1435 C CA . CYS B 1 58 ? 7.508 14.867 -2.24 1 96.06 58 CYS B CA 1
ATOM 1436 C C . CYS B 1 58 ? 7.449 13.766 -3.297 1 96.06 58 CYS B C 1
ATOM 1438 O O . CYS B 1 58 ? 6.422 13.109 -3.459 1 96.06 58 CYS B O 1
ATOM 1440 N N . ARG B 1 59 ? 8.578 13.586 -3.969 1 92.5 59 ARG B N 1
ATOM 1441 C CA . ARG B 1 59 ? 8.633 12.562 -5.008 1 92.5 59 ARG B CA 1
ATOM 1442 C C . ARG B 1 59 ? 8.68 11.164 -4.398 1 92.5 59 ARG B C 1
ATOM 1444 O O . ARG 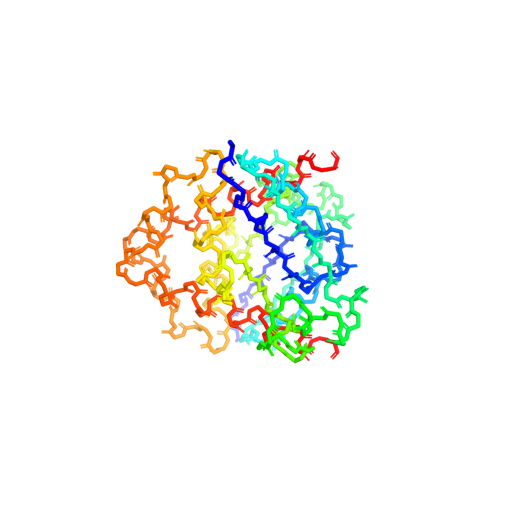B 1 59 ? 9.594 10.844 -3.633 1 92.5 59 ARG B O 1
ATOM 1451 N N . GLY B 1 60 ? 7.648 10.367 -4.633 1 91.44 60 GLY B N 1
ATOM 1452 C CA . GLY B 1 60 ? 7.625 8.969 -4.234 1 91.44 60 GLY B CA 1
ATOM 1453 C C . GLY B 1 60 ? 7.262 8.773 -2.777 1 91.44 60 GLY B C 1
ATOM 1454 O O . GLY B 1 60 ? 7.27 7.645 -2.277 1 91.44 60 GLY B O 1
ATOM 1455 N N . GLU B 1 61 ? 7.023 9.875 -2.107 1 95.12 61 GLU B N 1
ATOM 1456 C CA . GLU B 1 61 ? 6.734 9.742 -0.682 1 95.12 61 GLU B CA 1
ATOM 1457 C C . GLU B 1 61 ? 5.652 10.734 -0.246 1 95.12 61 GLU B C 1
ATOM 1459 O O . GLU B 1 61 ? 5.738 11.922 -0.541 1 95.12 61 GLU B O 1
ATOM 1464 N N . VAL B 1 62 ? 4.656 10.25 0.439 1 96.81 62 VAL B N 1
ATOM 1465 C CA . VAL B 1 62 ? 3.586 11.102 0.954 1 96.81 62 VAL B CA 1
ATOM 1466 C C . VAL B 1 62 ? 4.133 12.008 2.053 1 96.81 62 VAL B C 1
ATOM 1468 O O . VAL B 1 62 ? 5.008 11.602 2.822 1 96.81 62 VAL B O 1
ATOM 1471 N N . GLN B 1 63 ? 3.676 13.227 2.078 1 98.44 63 GLN B N 1
ATOM 1472 C CA . GLN B 1 63 ? 3.994 14.195 3.119 1 98.44 63 GLN B CA 1
ATOM 1473 C C . GLN B 1 63 ? 2.73 14.68 3.828 1 98.44 63 GLN B C 1
ATOM 1475 O O . GLN B 1 63 ? 1.776 15.109 3.18 1 98.44 63 GLN B O 1
ATOM 1480 N N . ILE B 1 64 ? 2.73 14.625 5.113 1 98.5 64 ILE B N 1
ATOM 1481 C CA . ILE B 1 64 ? 1.61 15.125 5.902 1 98.5 64 ILE B CA 1
ATOM 1482 C C . ILE B 1 64 ? 2.061 16.328 6.734 1 98.5 64 ILE B C 1
ATOM 1484 O O . ILE B 1 64 ? 3.102 16.281 7.395 1 98.5 64 ILE B O 1
ATOM 1488 N N . ILE B 1 65 ? 1.329 17.422 6.621 1 98.19 65 ILE B N 1
ATOM 1489 C CA . ILE B 1 65 ? 1.582 18.625 7.414 1 98.19 65 ILE B CA 1
ATOM 1490 C C . ILE B 1 65 ? 0.438 18.844 8.406 1 98.19 65 ILE B C 1
ATOM 1492 O O . ILE B 1 65 ? -0.729 18.891 8.008 1 98.19 65 ILE B O 1
ATOM 1496 N N . GLN B 1 66 ? 0.809 18.906 9.609 1 97.31 66 GLN B N 1
ATOM 1497 C CA . GLN B 1 66 ? -0.174 19.172 10.648 1 97.31 66 GLN B CA 1
ATOM 1498 C C . GLN B 1 66 ? 0.396 20.109 11.711 1 97.31 66 GLN B C 1
ATOM 1500 O O . GLN B 1 66 ? 1.464 19.859 12.273 1 97.31 66 GLN B O 1
ATOM 1505 N N . ASN B 1 67 ? -0.3 21.188 11.945 1 94.81 67 ASN B 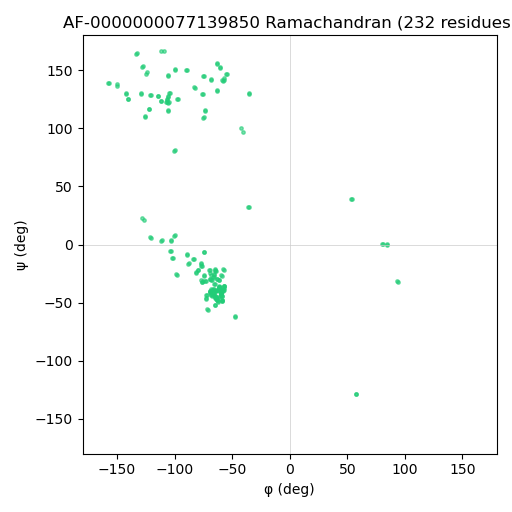N 1
ATOM 1506 C CA . ASN B 1 67 ? 0.082 22.141 12.984 1 94.81 67 ASN B CA 1
ATOM 1507 C C . ASN B 1 67 ? 1.525 22.594 12.812 1 94.81 67 ASN B C 1
ATOM 1509 O O . ASN B 1 67 ? 2.297 22.609 13.773 1 94.81 67 ASN B O 1
ATOM 1513 N N . GLY B 1 68 ? 1.904 22.781 11.664 1 94.75 68 GLY B N 1
ATOM 1514 C CA . GLY B 1 68 ? 3.221 23.344 11.375 1 94.75 68 GLY B CA 1
ATOM 1515 C C . GLY B 1 68 ? 4.312 22.281 11.367 1 94.75 68 GLY B C 1
ATOM 1516 O O . GLY B 1 68 ? 5.484 22.594 11.133 1 94.75 68 GLY B O 1
ATOM 1517 N N . ASN B 1 69 ? 3.979 21.016 11.602 1 97.38 69 ASN B N 1
ATOM 1518 C CA . ASN B 1 69 ? 4.945 19.922 11.594 1 97.38 69 ASN B CA 1
ATOM 1519 C C . ASN B 1 69 ? 4.809 19.062 10.344 1 97.38 69 ASN B C 1
ATOM 1521 O O . ASN B 1 69 ? 3.701 18.859 9.836 1 97.38 69 ASN B O 1
ATOM 1525 N N . ARG B 1 70 ? 5.949 18.562 9.875 1 98.38 70 ARG B N 1
ATOM 1526 C CA . ARG B 1 70 ? 5.992 17.688 8.711 1 98.38 70 ARG B CA 1
ATOM 1527 C C . ARG B 1 70 ? 6.211 16.234 9.125 1 98.38 70 ARG B C 1
ATOM 1529 O O . ARG B 1 70 ? 7.129 15.938 9.891 1 98.38 70 ARG B O 1
ATOM 1536 N N . TYR B 1 71 ? 5.43 15.398 8.625 1 98.31 71 TYR B N 1
ATOM 1537 C CA . TYR B 1 71 ? 5.535 13.961 8.859 1 98.31 71 TYR B CA 1
ATOM 1538 C C . TYR B 1 71 ? 5.613 13.203 7.543 1 98.31 71 TYR B C 1
ATOM 1540 O O . TYR B 1 71 ? 4.621 13.102 6.816 1 98.31 71 TYR B O 1
ATOM 1548 N N . PRO B 1 72 ? 6.73 12.602 7.176 1 98.06 72 PRO B N 1
ATOM 1549 C CA . PRO B 1 72 ? 6.879 11.883 5.906 1 98.06 72 PRO B CA 1
ATOM 1550 C C . PRO B 1 72 ? 6.504 10.406 6.012 1 98.06 72 PRO B C 1
ATOM 1552 O O . PRO B 1 72 ? 6.656 9.805 7.078 1 98.06 72 PRO B O 1
ATOM 1555 N N . GLY B 1 73 ? 6.082 9.922 5.035 1 97.19 73 GLY B N 1
ATOM 1556 C CA . GLY B 1 73 ? 5.934 8.484 4.879 1 97.19 73 GLY B CA 1
ATOM 1557 C C . GLY B 1 73 ? 5.051 7.852 5.941 1 97.19 73 GLY B C 1
ATOM 1558 O O . GLY B 1 73 ? 3.928 8.305 6.168 1 97.19 73 GLY B O 1
ATOM 1559 N N . PHE B 1 74 ? 5.555 6.871 6.527 1 97.5 74 PHE B N 1
ATOM 1560 C CA . PHE B 1 74 ? 4.809 6.066 7.492 1 97.5 74 PHE B CA 1
ATOM 1561 C C . PHE B 1 74 ? 4.379 6.914 8.68 1 97.5 74 PHE B C 1
ATOM 1563 O O . PHE B 1 74 ? 3.256 6.777 9.172 1 97.5 74 PHE B O 1
ATOM 1570 N N . PHE B 1 75 ? 5.223 7.805 9.07 1 96.94 75 PHE B N 1
ATOM 1571 C CA . PHE B 1 75 ? 4.895 8.641 10.219 1 96.94 75 PHE B CA 1
ATOM 1572 C C . PHE B 1 75 ? 3.77 9.609 9.883 1 96.94 75 PHE B C 1
ATOM 1574 O O . PHE B 1 75 ? 2.949 9.938 10.742 1 96.94 75 PHE B O 1
ATOM 1581 N N . GLY B 1 76 ? 3.775 9.93 8.633 1 98.06 76 GLY B N 1
ATOM 1582 C CA . GLY B 1 76 ? 2.65 10.734 8.188 1 98.06 76 GLY B CA 1
ATOM 1583 C C . GLY B 1 76 ? 1.336 9.977 8.188 1 98.06 76 GLY B C 1
ATOM 1584 O O . GLY B 1 76 ? 0.3 10.516 8.578 1 98.06 76 GLY B O 1
ATOM 1585 N N . LEU B 1 77 ? 1.439 8.75 7.758 1 96.69 77 LEU B N 1
ATOM 1586 C CA . LEU B 1 77 ? 0.244 7.91 7.75 1 96.69 77 LEU B CA 1
ATOM 1587 C C . LEU B 1 77 ? -0.31 7.738 9.156 1 96.69 77 LEU B C 1
ATOM 1589 O O . LEU B 1 77 ? -1.527 7.727 9.359 1 96.69 77 LEU B O 1
ATOM 1593 N N . ARG B 1 78 ? 0.558 7.645 10.156 1 96.06 78 ARG B N 1
ATOM 1594 C CA . ARG B 1 78 ? 0.129 7.555 11.547 1 96.06 78 ARG B CA 1
ATOM 1595 C C . ARG B 1 78 ? -0.706 8.773 11.945 1 96.06 78 ARG B C 1
ATOM 1597 O O . ARG B 1 78 ? -1.807 8.625 12.477 1 96.06 78 ARG B O 1
ATOM 1604 N N . VAL B 1 79 ? -0.188 9.898 11.617 1 96.38 79 VAL B N 1
ATOM 1605 C CA . VAL B 1 79 ? -0.845 11.156 11.961 1 96.38 79 VAL B CA 1
ATOM 1606 C C . VAL B 1 79 ? -2.18 11.258 11.227 1 96.38 79 VAL B C 1
ATOM 1608 O O . VAL B 1 79 ? -3.209 11.562 11.836 1 96.38 79 VAL B O 1
ATOM 1611 N N . LEU B 1 80 ? -2.184 10.938 10.008 1 97.38 80 LEU B N 1
ATOM 1612 C CA . LEU B 1 80 ? -3.354 11.07 9.148 1 97.38 80 LEU B CA 1
ATOM 1613 C C . LEU B 1 80 ? -4.477 10.148 9.617 1 97.38 80 LEU B C 1
ATOM 1615 O O . LEU B 1 80 ? -5.637 10.562 9.672 1 97.38 80 LEU B O 1
ATOM 1619 N N . LEU B 1 81 ? -4.129 8.961 10.047 1 96.19 81 LEU B N 1
ATOM 1620 C CA . LEU B 1 81 ? -5.137 7.938 10.312 1 96.19 81 LEU B CA 1
ATOM 1621 C C . LEU B 1 81 ? -5.852 8.211 11.633 1 96.19 81 LEU B C 1
ATOM 1623 O O . LEU B 1 81 ? -6.945 7.691 11.875 1 96.19 81 LEU B O 1
ATOM 1627 N N . TRP B 1 82 ? -5.25 9.031 12.477 1 96.62 82 TRP B N 1
ATOM 1628 C CA . TRP B 1 82 ? -5.953 9.477 13.68 1 96.62 82 TRP B CA 1
ATOM 1629 C C . TRP B 1 82 ? -7.164 10.328 13.312 1 96.62 82 TRP B C 1
ATOM 1631 O O . TRP B 1 82 ? -8.07 10.5 14.133 1 96.62 82 TRP B O 1
ATOM 1641 N N . ASN B 1 83 ? -7.141 10.852 12.133 1 96.75 83 ASN B N 1
ATOM 1642 C CA . ASN B 1 83 ? -8.203 11.75 11.688 1 96.75 83 ASN B CA 1
ATOM 1643 C C . ASN B 1 83 ? -9.203 11.023 10.789 1 96.75 83 ASN B C 1
ATOM 1645 O O . ASN B 1 83 ? -10.047 11.664 10.148 1 96.75 83 ASN B O 1
ATOM 1649 N N . VAL B 1 84 ? -9.102 9.727 10.633 1 95.25 84 VAL B N 1
ATOM 1650 C CA . VAL B 1 84 ? -10.023 8.969 9.789 1 95.25 84 VAL B CA 1
ATOM 1651 C C . VAL B 1 84 ? -11.008 8.203 10.664 1 95.25 84 VAL B C 1
ATOM 1653 O O . VAL B 1 84 ? -10.609 7.438 11.539 1 95.25 84 VAL B O 1
ATOM 1656 N N . LYS B 1 85 ? -12.234 8.352 10.555 1 93.25 85 LYS B N 1
ATOM 1657 C CA . LYS B 1 85 ? -13.344 7.941 11.406 1 93.25 85 LYS B CA 1
ATOM 1658 C C . LYS B 1 85 ? -13.211 6.477 11.812 1 93.25 85 LYS B C 1
ATOM 1660 O O . LYS B 1 85 ? -13.109 6.16 13 1 93.25 85 LYS B O 1
ATOM 1665 N N . ARG B 1 86 ? -13.219 5.527 11 1 89.12 86 ARG B N 1
ATOM 1666 C CA . ARG B 1 86 ? -13.289 4.102 11.32 1 89.12 86 ARG B CA 1
ATOM 1667 C C . ARG B 1 86 ? -11.922 3.568 11.734 1 89.12 86 ARG B C 1
ATOM 1669 O O . ARG B 1 86 ? -11.828 2.654 12.555 1 89.12 86 ARG B O 1
ATOM 1676 N N . TYR B 1 87 ? -10.898 4.242 11.336 1 91.25 87 TYR B N 1
ATOM 1677 C CA . TYR B 1 87 ? -9.586 3.643 11.523 1 91.25 87 TYR B CA 1
ATOM 1678 C C . TYR B 1 87 ? -8.859 4.281 12.703 1 91.25 87 TYR B C 1
ATOM 1680 O O . TYR B 1 87 ? -7.852 3.754 13.18 1 91.25 87 TYR B O 1
ATOM 1688 N N . ARG B 1 88 ? -9.414 5.32 13.305 1 92.69 88 ARG B N 1
ATOM 1689 C CA . ARG B 1 88 ? -8.805 6.012 14.43 1 92.69 88 ARG B CA 1
ATOM 1690 C C . ARG B 1 88 ? -8.695 5.094 15.648 1 92.69 88 ARG B C 1
ATOM 1692 O O . ARG B 1 88 ? -7.789 5.242 16.469 1 92.69 88 ARG B O 1
ATOM 1699 N N . TYR B 1 89 ? -9.547 4.008 15.734 1 92.69 89 TYR B N 1
ATOM 1700 C CA . TYR B 1 89 ? -9.609 3.148 16.906 1 92.69 89 TYR B CA 1
ATOM 1701 C C . TYR B 1 89 ? -8.523 2.08 16.859 1 92.69 89 TYR B C 1
ATOM 1703 O O . TYR B 1 89 ? -8.211 1.449 17.875 1 92.69 89 TYR B O 1
ATOM 1711 N N . ILE B 1 90 ? -7.891 1.922 15.711 1 91.88 90 ILE B N 1
ATOM 1712 C CA . ILE B 1 90 ? -6.898 0.856 15.609 1 91.88 90 ILE B CA 1
ATOM 1713 C C . ILE B 1 90 ? -5.539 1.45 15.25 1 91.88 90 ILE B C 1
ATOM 1715 O O . ILE B 1 90 ? -4.566 0.717 15.062 1 91.88 90 ILE B O 1
ATOM 1719 N N . VAL B 1 91 ? -5.434 2.773 15.203 1 94.25 91 VAL B N 1
ATOM 1720 C CA . VAL B 1 91 ? -4.207 3.457 14.812 1 94.25 91 VAL B CA 1
ATOM 1721 C C . VAL B 1 91 ? -3.084 3.104 15.781 1 94.25 91 VAL B C 1
ATOM 1723 O O . VAL B 1 91 ? -1.913 3.053 15.398 1 94.25 91 VAL B O 1
ATOM 1726 N N . TRP B 1 92 ? -3.463 2.818 17.109 1 93.88 92 TRP B N 1
ATOM 1727 C CA . TRP B 1 92 ? -2.471 2.48 18.125 1 93.88 92 TRP B CA 1
ATOM 1728 C C . TRP B 1 92 ? -1.652 1.264 17.703 1 93.88 92 TRP B C 1
ATOM 1730 O O . TRP B 1 92 ? -0.502 1.106 18.125 1 93.88 92 TRP B O 1
ATOM 1740 N N . ILE B 1 93 ? -2.092 0.432 16.844 1 93.44 93 ILE B N 1
ATOM 1741 C CA . ILE B 1 93 ? -1.399 -0.751 16.344 1 93.44 93 ILE B CA 1
ATOM 1742 C C . ILE B 1 93 ? -0.166 -0.331 15.547 1 93.44 93 ILE B C 1
ATOM 1744 O O . ILE B 1 93 ? 0.854 -1.023 15.562 1 93.44 93 ILE B O 1
ATOM 1748 N N . LEU B 1 94 ? -0.193 0.875 14.93 1 94.69 94 LEU B N 1
ATOM 1749 C CA . LEU B 1 94 ? 0.902 1.368 14.102 1 94.69 94 LEU B CA 1
ATOM 1750 C C . LEU B 1 94 ? 2.082 1.807 14.961 1 94.69 94 LEU B C 1
ATOM 1752 O O . LEU B 1 94 ? 3.172 2.061 14.445 1 94.69 94 LEU B O 1
ATOM 1756 N N . TYR B 1 95 ? 1.848 1.791 16.25 1 95.06 95 TYR B N 1
ATOM 1757 C CA . TYR B 1 95 ? 2.889 2.217 17.172 1 95.06 95 TYR B CA 1
ATOM 1758 C C . TYR B 1 95 ? 3.584 1.017 17.812 1 95.06 95 TYR B C 1
ATOM 1760 O O . TYR B 1 95 ? 4.605 1.166 18.484 1 95.06 95 TYR B O 1
ATOM 1768 N N . LEU B 1 96 ? 3.01 -0.16 17.641 1 93.25 96 LEU B N 1
ATOM 1769 C CA . LEU B 1 96 ? 3.6 -1.371 18.203 1 93.25 96 LEU B CA 1
ATOM 1770 C C . LEU B 1 96 ? 5 -1.603 17.641 1 93.25 96 LEU B C 1
ATOM 1772 O O . LEU B 1 96 ? 5.273 -1.272 16.484 1 93.25 96 LEU B O 1
ATOM 1776 N N . PRO B 1 97 ? 5.75 -2.295 18.547 1 90.81 97 PRO B N 1
ATOM 1777 C CA . PRO B 1 97 ? 7.109 -2.566 18.078 1 90.81 97 PRO B CA 1
ATOM 1778 C C . PRO B 1 97 ? 7.141 -3.371 16.781 1 90.81 97 PRO B C 1
ATOM 1780 O O . PRO B 1 97 ? 6.234 -4.168 16.531 1 90.81 97 PRO B O 1
ATOM 1783 N N . LEU B 1 98 ? 7.922 -3.189 15.883 1 90.06 98 LEU B N 1
ATOM 1784 C CA . LEU B 1 98 ? 8.148 -3.895 14.625 1 90.06 98 LEU B CA 1
ATOM 1785 C C . LEU B 1 98 ? 7.344 -3.256 13.492 1 90.06 98 LEU B C 1
ATOM 1787 O O . LEU B 1 98 ? 7.773 -3.266 12.336 1 90.06 98 LEU B O 1
ATOM 1791 N N . VAL B 1 99 ? 6.09 -2.658 13.836 1 93.38 99 VAL B N 1
ATOM 1792 C CA . VAL B 1 99 ? 5.188 -2.123 12.82 1 93.38 99 VAL B CA 1
ATOM 1793 C C . VAL B 1 99 ? 5.844 -0.932 12.125 1 93.38 99 VAL B C 1
ATOM 1795 O O . VAL B 1 99 ? 5.859 -0.856 10.891 1 93.38 99 VAL B O 1
ATOM 1798 N N . PRO B 1 100 ? 6.461 -0.026 12.898 1 94.62 100 PRO B N 1
ATOM 1799 C CA . PRO B 1 100 ? 7.113 1.088 12.211 1 94.62 100 PRO B CA 1
ATOM 1800 C C . PRO B 1 100 ? 8.227 0.628 11.273 1 94.62 100 PRO B C 1
ATOM 1802 O O . PRO B 1 100 ? 8.391 1.18 10.18 1 94.62 100 PRO B O 1
ATOM 1805 N N . PHE B 1 101 ? 8.906 -0.365 11.688 1 92.69 101 PHE B N 1
ATOM 1806 C CA . PHE B 1 101 ? 9.984 -0.893 10.859 1 92.69 101 PHE B CA 1
ATOM 1807 C C . PHE B 1 101 ? 9.43 -1.466 9.562 1 92.69 101 PHE B C 1
ATOM 1809 O O . PHE B 1 101 ? 9.922 -1.138 8.477 1 92.69 101 PHE B O 1
ATOM 1816 N N . LEU B 1 102 ? 8.375 -2.246 9.656 1 92.19 102 LEU B N 1
ATOM 1817 C CA . LEU B 1 102 ? 7.766 -2.855 8.477 1 92.19 102 LEU B CA 1
ATOM 1818 C C . LEU B 1 102 ? 7.141 -1.794 7.578 1 92.19 102 LEU B C 1
ATOM 1820 O O . LEU B 1 102 ? 7.273 -1.855 6.355 1 92.19 102 LEU B O 1
ATOM 1824 N N . GLY B 1 103 ? 6.418 -0.814 8.211 1 94.81 103 GLY B N 1
ATOM 1825 C CA . GLY B 1 103 ? 5.805 0.258 7.445 1 94.81 103 GLY B CA 1
ATOM 1826 C C . GLY B 1 103 ? 6.805 1.08 6.656 1 94.81 103 GLY B C 1
ATOM 1827 O O . GLY B 1 103 ? 6.594 1.365 5.477 1 94.81 103 GLY B O 1
ATOM 1828 N N . MET B 1 104 ? 7.914 1.384 7.328 1 94.75 104 MET B N 1
ATOM 1829 C CA . MET B 1 104 ? 8.961 2.15 6.664 1 94.75 104 MET B CA 1
ATOM 1830 C C . MET B 1 104 ? 9.586 1.348 5.527 1 94.75 104 MET B C 1
ATOM 1832 O O . MET B 1 104 ? 9.859 1.887 4.453 1 94.75 104 MET B O 1
ATOM 1836 N N . MET B 1 105 ? 9.805 0.102 5.73 1 91.06 105 MET B N 1
ATOM 1837 C CA . MET B 1 105 ? 10.383 -0.761 4.707 1 91.06 105 MET B CA 1
ATOM 1838 C C . MET B 1 105 ? 9.469 -0.851 3.49 1 91.06 105 MET B C 1
ATOM 1840 O O . MET B 1 105 ? 9.922 -0.678 2.355 1 91.06 105 MET B O 1
ATOM 1844 N N . VAL B 1 106 ? 8.18 -1.091 3.715 1 92.56 106 VAL B N 1
ATOM 1845 C CA . VAL B 1 106 ? 7.207 -1.237 2.635 1 92.56 106 VAL B CA 1
ATOM 1846 C C . VAL B 1 106 ? 7.125 0.061 1.835 1 92.56 106 VAL B C 1
ATOM 1848 O O . VAL B 1 106 ? 7.234 0.048 0.606 1 92.56 106 VAL B O 1
ATOM 1851 N N . LEU B 1 107 ? 6.98 1.166 2.51 1 94.56 107 LEU B N 1
ATOM 1852 C CA . LEU B 1 107 ? 6.832 2.443 1.822 1 94.56 107 LEU B CA 1
ATOM 1853 C C . LEU B 1 107 ? 8.125 2.83 1.108 1 94.56 107 LEU B C 1
ATOM 1855 O O . LEU B 1 107 ? 8.086 3.457 0.048 1 94.56 107 LEU B O 1
ATOM 1859 N N . SER B 1 108 ? 9.266 2.414 1.648 1 91.69 108 SER B N 1
ATOM 1860 C CA . SER B 1 108 ? 10.531 2.664 0.977 1 91.69 108 SER B CA 1
ATOM 1861 C C . SER B 1 108 ? 10.648 1.86 -0.313 1 91.69 108 SER B C 1
ATOM 1863 O O . SER B 1 108 ? 11.164 2.355 -1.317 1 91.69 108 SER B O 1
ATOM 1865 N N . ILE B 1 109 ? 10.18 0.671 -0.288 1 87.75 109 ILE B N 1
ATOM 1866 C CA . ILE B 1 109 ? 10.18 -0.178 -1.475 1 87.75 109 ILE B CA 1
ATOM 1867 C C . ILE B 1 109 ? 9.273 0.43 -2.543 1 87.75 109 ILE B C 1
ATOM 1869 O O . ILE B 1 109 ? 9.656 0.523 -3.711 1 87.75 109 ILE B O 1
ATOM 1873 N N . LEU B 1 110 ? 8.07 0.848 -2.109 1 90.69 110 LEU B N 1
ATOM 1874 C CA . LEU B 1 110 ? 7.141 1.475 -3.047 1 90.69 110 LEU B CA 1
ATOM 1875 C C . LEU B 1 110 ? 7.746 2.736 -3.65 1 90.69 110 LEU B C 1
ATOM 1877 O O . LEU B 1 110 ? 7.57 3.006 -4.84 1 90.69 110 LEU B O 1
ATOM 1881 N N . LYS B 1 111 ? 8.414 3.443 -2.848 1 90.25 111 LYS B N 1
ATOM 1882 C CA . LYS B 1 111 ? 9.078 4.664 -3.303 1 90.25 111 LYS B CA 1
ATOM 1883 C C . LYS B 1 111 ? 10.117 4.355 -4.379 1 90.25 111 LYS B C 1
ATOM 1885 O O . LYS B 1 111 ? 10.195 5.062 -5.387 1 90.25 111 LYS B O 1
ATOM 1890 N N . ARG B 1 112 ? 10.797 3.318 -4.203 1 84.88 112 ARG B N 1
ATOM 1891 C CA . ARG B 1 112 ? 11.883 2.953 -5.113 1 84.88 112 ARG B CA 1
ATOM 1892 C C . ARG B 1 112 ? 11.336 2.385 -6.418 1 84.88 112 ARG B C 1
ATOM 1894 O O . ARG B 1 112 ? 11.961 2.518 -7.469 1 84.88 112 ARG B O 1
ATOM 1901 N N . THR B 1 113 ? 10.18 1.689 -6.355 1 80.81 113 THR B N 1
ATOM 1902 C CA . THR B 1 113 ? 9.578 1.081 -7.535 1 80.81 113 THR B CA 1
ATOM 1903 C C . THR B 1 113 ? 9.18 2.15 -8.547 1 80.81 113 THR B C 1
ATOM 1905 O O . THR B 1 113 ? 9.148 1.89 -9.758 1 80.81 113 THR B O 1
ATOM 1908 N N . ARG B 1 114 ? 8.867 3.293 -8.031 1 72.81 114 ARG B N 1
ATOM 1909 C CA . ARG B 1 114 ? 8.562 4.398 -8.938 1 72.81 114 ARG B CA 1
ATOM 1910 C C . ARG B 1 114 ? 9.727 4.668 -9.883 1 72.81 114 ARG B C 1
ATOM 1912 O O . ARG B 1 114 ? 9.523 5.02 -11.047 1 72.81 114 ARG B O 1
ATOM 1919 N N . TYR B 1 115 ? 10.852 4.52 -9.414 1 62.91 115 TYR B N 1
ATOM 1920 C CA . TYR B 1 115 ? 12.055 4.824 -10.18 1 62.91 115 TYR B CA 1
ATOM 1921 C C . TYR B 1 115 ? 12.414 3.676 -11.109 1 62.91 115 TYR B C 1
ATOM 1923 O O . TYR B 1 115 ? 13.117 3.873 -12.109 1 62.91 115 TYR B O 1
ATOM 1931 N N . TRP B 1 116 ? 11.984 2.539 -10.805 1 57.03 116 TRP B N 1
ATOM 1932 C CA . TRP B 1 116 ? 12.383 1.376 -11.586 1 57.03 116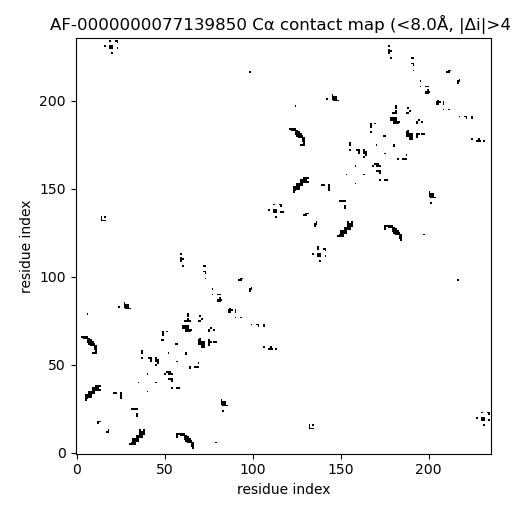 TRP B CA 1
ATOM 1933 C C . TRP B 1 116 ? 11.695 1.378 -12.945 1 57.03 116 TRP B C 1
ATOM 1935 O O . TRP B 1 116 ? 12.273 0.925 -13.945 1 57.03 116 TRP B O 1
ATOM 1945 N N . ILE B 1 117 ? 10.469 1.674 -12.984 1 51.97 117 ILE B N 1
ATOM 1946 C CA . ILE B 1 117 ? 9.75 1.564 -14.242 1 51.97 117 ILE B CA 1
ATOM 1947 C C . ILE B 1 117 ? 9.656 2.938 -14.906 1 51.97 117 ILE B C 1
ATOM 1949 O O . ILE B 1 117 ? 9.586 3.037 -16.141 1 51.97 117 ILE B O 1
ATOM 1953 N N . GLY B 1 118 ? 9.703 4.074 -14.172 1 42.72 118 GLY B N 1
ATOM 1954 C CA . GLY B 1 118 ? 9.664 5.328 -14.906 1 42.72 118 GLY B CA 1
ATOM 1955 C C . GLY B 1 118 ? 10.969 5.652 -15.602 1 42.72 118 GLY B C 1
ATOM 1956 O O . GLY B 1 118 ? 12.023 5.129 -15.234 1 42.72 118 GLY B O 1
#

Solvent-accessible surface area (backbone atoms only — not comparable to full-atom values): 12965 Å² total; per-residue (Å²): 123,87,86,65,66,55,37,33,40,34,34,56,54,92,35,64,63,51,49,35,48,53,47,49,50,48,72,41,29,70,58,70,57,45,79,42,46,49,89,77,53,56,52,75,58,38,35,72,76,38,78,84,46,40,63,74,65,33,56,51,26,40,36,25,37,46,85,91,41,81,26,56,44,53,60,15,49,57,59,53,34,61,36,22,64,85,48,37,83,56,43,71,58,60,69,36,88,64,40,52,58,52,44,43,50,52,51,49,51,56,28,51,41,54,61,71,65,99,124,86,85,64,66,57,38,33,41,34,32,56,51,91,34,65,64,53,50,35,48,54,48,49,50,48,73,42,28,72,58,71,56,46,79,40,46,48,88,77,50,56,53,75,58,38,35,71,76,38,78,85,45,42,64,74,63,33,55,51,25,41,35,25,36,46,85,91,39,80,27,56,44,54,59,16,51,56,60,53,34,61,38,22,63,84,48,35,83,56,45,69,58,59,68,38,87,64,40,51,58,52,44,44,51,52,52,50,51,56,28,51,41,56,60,69,66,98

pLDDT: mean 90.82, std 11.14, range [41.03, 98.5]

Organism: Leptospira biflexa serovar Patoc (strain Patoc 1 / ATCC 23582 / Paris) (NCBI:txid456481)

Secondary structure (DSSP, 8-state):
------EEEEE---SHHHHHHHHHHHHTBSS-EEEEEGGGS-HHHHHHH-TT--HHHHTTS-EEEETTEEEEHHHHHHHHHTTBTTTTTTGGGGGSTTHHHHHHHHHHHHHHHHHHH-/------EEEEE---SHHHHHHHHHHHHTBSS-EEEEEGGGS-HHHHHHH-TT--HHHHTTS-EEEETTEEEEHHHHHHHHHTTBTTTTTTGGGGGSTTHHHHHHHHHHHHHHHHHHH-